Protein AF-A0A0C3BXM1-F1 (afdb_monomer_lite)

Organism: Hebeloma cylindrosporum (NCBI:txid76867)

Radius of gyration: 20.55 Å; chains: 1; bounding box: 48×48×60 Å

pLDDT: mean 82.65, std 14.37, range [42.0, 98.12]

Secondary structure (DSSP, 8-state):
-EEEEEESSSS---HHHHHHHHHHHHHH--S-S-EEEEEEE-PPTT-GGGTT-HHHHHHHHHHHHHHTSBS-TTSS--BGGGGEEEEEEEE-S-S-TTS----SSS--HHHHHHHHHTPEE-TT-TT--EEEEES-HHHHHHHEES--GGG-SEEEEE-SS-EEHHHHHHHHHH-TT--EEEEEEEE-GGGSTTS-SSPPPPTTPPP--EEEEEEEEESS--HHHHTTSEEEEEEEEEEEE--HHHHTS--HHHHTTS-TT-EEEEES---HHHHHHHHTTSTT-EE-

Structure (mmCIF, N/CA/C/O backbone):
data_AF-A0A0C3BXM1-F1
#
_entry.id   AF-A0A0C3BXM1-F1
#
loop_
_atom_site.group_PDB
_atom_site.id
_atom_site.type_symbol
_atom_site.label_atom_id
_atom_site.label_alt_id
_atom_site.label_comp_id
_atom_site.label_asym_id
_atom_site.label_entity_id
_atom_site.label_seq_id
_atom_site.pdbx_PDB_ins_code
_atom_site.Cartn_x
_atom_site.Cartn_y
_atom_site.Cartn_z
_atom_site.occupancy
_atom_site.B_iso_or_equiv
_atom_site.auth_seq_id
_atom_site.auth_comp_id
_atom_site.auth_asym_id
_atom_site.auth_atom_id
_atom_site.pdbx_PDB_model_num
ATOM 1 N N . MET A 1 1 ? -20.792 -5.607 7.295 1.00 77.19 1 MET A N 1
ATOM 2 C CA . MET A 1 1 ? -21.578 -4.372 7.047 1.00 77.19 1 MET A CA 1
ATOM 3 C C . MET A 1 1 ? -20.611 -3.210 6.856 1.00 77.19 1 MET A C 1
ATOM 5 O O . MET A 1 1 ? -19.429 -3.390 7.135 1.00 77.19 1 MET A O 1
ATOM 9 N N . GLU A 1 2 ? -21.061 -2.064 6.343 1.00 82.44 2 GLU A N 1
ATOM 10 C CA . GLU A 1 2 ? -20.191 -0.910 6.065 1.00 82.44 2 GLU A CA 1
ATOM 11 C C . GLU A 1 2 ? -20.550 0.282 6.962 1.00 82.44 2 GLU A C 1
ATOM 13 O O . GLU A 1 2 ? -21.720 0.640 7.089 1.00 82.44 2 GLU A O 1
ATOM 18 N N . LEU A 1 3 ? -19.533 0.890 7.575 1.00 78.31 3 LEU A N 1
ATOM 19 C CA . LEU A 1 3 ? -19.597 2.218 8.169 1.00 78.31 3 LEU A CA 1
ATOM 20 C C . LEU A 1 3 ? -18.876 3.181 7.223 1.00 78.31 3 LEU A C 1
ATOM 22 O O . LEU A 1 3 ? -17.650 3.153 7.133 1.00 78.31 3 LEU A O 1
ATOM 26 N N . SER A 1 4 ? -19.629 4.034 6.533 1.00 79.62 4 SER A N 1
ATOM 27 C CA . SER A 1 4 ? -19.062 5.060 5.655 1.00 79.62 4 SER A CA 1
ATOM 28 C C . SER A 1 4 ? -19.091 6.424 6.349 1.00 79.62 4 SER A C 1
ATOM 30 O O . SER A 1 4 ? -20.147 6.897 6.774 1.00 79.62 4 SER A O 1
ATOM 32 N N . ALA A 1 5 ? -17.932 7.066 6.455 1.00 73.06 5 ALA A N 1
ATOM 33 C CA . ALA A 1 5 ? -17.762 8.411 6.980 1.00 73.06 5 ALA A CA 1
ATOM 34 C C . ALA A 1 5 ? -17.230 9.314 5.860 1.00 73.06 5 ALA A C 1
ATOM 36 O O . ALA A 1 5 ? -16.049 9.284 5.520 1.00 73.06 5 ALA A O 1
ATOM 37 N N . ASN A 1 6 ? -18.133 10.082 5.254 1.00 67.94 6 ASN A N 1
ATOM 38 C CA . ASN A 1 6 ? -17.795 11.020 4.191 1.00 67.94 6 ASN A CA 1
ATOM 39 C C . ASN A 1 6 ? -17.659 12.420 4.780 1.00 67.94 6 ASN A C 1
ATOM 41 O O . ASN A 1 6 ? -18.540 12.897 5.501 1.00 67.94 6 ASN A O 1
ATOM 45 N N . PHE A 1 7 ? -16.550 13.068 4.470 1.00 64.31 7 PHE A N 1
ATOM 46 C CA . PHE A 1 7 ? -16.170 14.339 5.039 1.00 64.31 7 PHE A CA 1
ATOM 47 C C . PHE A 1 7 ? -15.741 15.317 3.932 1.00 64.31 7 PHE A C 1
ATOM 49 O O . PHE A 1 7 ? -15.118 14.924 2.945 1.00 64.31 7 PHE A O 1
ATOM 56 N N . GLY A 1 8 ? -16.103 16.593 4.094 1.00 52.34 8 GLY A N 1
ATOM 57 C CA . GLY A 1 8 ? -16.034 17.598 3.027 1.00 52.34 8 GLY A CA 1
ATOM 58 C C . GLY A 1 8 ? -17.234 17.548 2.059 1.00 52.34 8 GLY A C 1
ATOM 59 O O . GLY A 1 8 ? -18.119 16.701 2.189 1.00 52.34 8 GLY A O 1
ATOM 60 N N . GLY A 1 9 ? -17.329 18.519 1.143 1.00 47.59 9 GLY A N 1
ATOM 61 C CA . GLY A 1 9 ? -18.525 18.770 0.318 1.00 47.59 9 GLY A CA 1
ATOM 62 C C . GLY A 1 9 ? -19.632 19.575 1.028 1.00 47.59 9 GLY A C 1
ATOM 63 O O . GLY A 1 9 ? -19.440 20.072 2.133 1.00 47.59 9 GLY A O 1
ATOM 64 N N . SER A 1 10 ? -20.810 19.707 0.403 1.00 42.00 10 SER A N 1
ATOM 65 C CA . SER A 1 10 ? -21.930 20.564 0.860 1.00 42.00 10 SER A CA 1
ATOM 66 C C . SER A 1 10 ? -22.590 20.142 2.186 1.00 42.00 10 SER A C 1
ATOM 68 O O . SER A 1 10 ? -23.428 20.876 2.707 1.00 42.00 10 SER A O 1
ATOM 70 N N . TYR A 1 11 ? -22.232 18.974 2.735 1.00 46.56 11 TYR A N 1
ATOM 71 C CA . TYR A 1 11 ? -22.774 18.427 3.985 1.00 46.56 11 TYR A CA 1
ATOM 72 C C . TYR A 1 11 ? -21.691 17.696 4.803 1.00 46.56 11 TYR A C 1
ATOM 74 O O . TYR A 1 11 ? -21.685 16.464 4.853 1.00 46.56 11 TYR A O 1
ATOM 82 N N . PRO A 1 12 ? -20.762 18.410 5.462 1.00 52.56 12 PRO A N 1
ATOM 83 C CA . PRO A 1 12 ? -19.773 17.770 6.322 1.00 52.56 12 PRO A CA 1
ATOM 84 C C . PRO A 1 12 ? -20.450 17.105 7.533 1.00 52.56 12 PRO A C 1
ATOM 86 O O . PRO A 1 12 ? -21.307 17.698 8.195 1.00 52.56 12 PRO A O 1
ATOM 89 N N . LEU A 1 13 ? -20.044 15.875 7.866 1.00 55.41 13 LEU A N 1
ATOM 90 C CA . LEU A 1 13 ? -20.426 15.233 9.127 1.00 55.41 13 LEU A CA 1
ATOM 91 C C . LEU A 1 13 ? -19.793 16.000 10.302 1.00 55.41 13 LEU A C 1
ATOM 93 O O . LEU A 1 13 ? -18.605 15.862 10.580 1.00 55.41 13 LEU A O 1
ATOM 97 N N . GLY A 1 14 ? -20.587 16.798 11.019 1.00 61.66 14 GLY A N 1
ATOM 98 C CA . GLY A 1 14 ? -20.155 17.427 12.270 1.00 61.66 14 GLY A CA 1
ATOM 99 C C . GLY A 1 14 ? -19.902 16.400 13.386 1.00 61.66 14 GLY A C 1
ATOM 100 O O . GLY A 1 14 ? -20.414 15.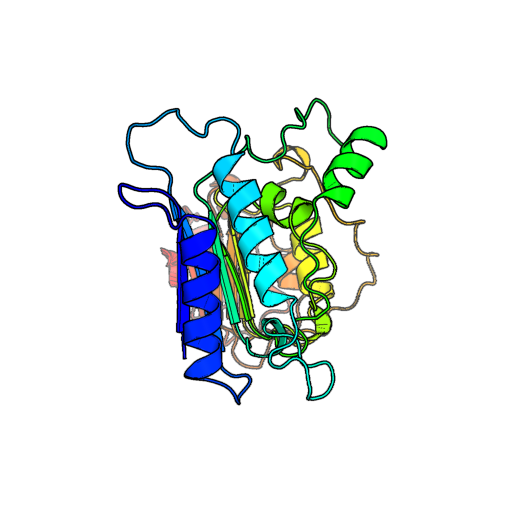281 13.347 1.00 61.66 14 GLY A O 1
ATOM 101 N N . GLY A 1 15 ? -19.160 16.780 14.433 1.00 62.59 15 GLY A N 1
ATOM 102 C CA . GLY A 1 15 ? -18.772 15.860 15.520 1.00 62.59 15 GLY A CA 1
ATOM 103 C C . GLY A 1 15 ? -19.943 15.168 16.243 1.00 62.59 15 GLY A C 1
ATOM 104 O O . GLY A 1 15 ? -19.835 14.004 16.634 1.00 62.59 15 GLY A O 1
ATOM 105 N N . ASN A 1 16 ? -21.098 15.836 16.365 1.00 68.69 16 ASN A N 1
ATOM 106 C CA . ASN A 1 16 ? -22.322 15.222 16.903 1.00 68.69 16 ASN A CA 1
ATOM 107 C C . ASN A 1 16 ? -22.905 14.163 15.959 1.00 68.69 16 ASN A C 1
ATOM 109 O O . ASN A 1 16 ? -23.368 13.119 16.421 1.00 68.69 16 ASN A O 1
ATOM 113 N N . THR A 1 17 ? -22.838 14.405 14.651 1.00 72.88 17 THR A N 1
ATOM 114 C CA . THR A 1 17 ? -23.274 13.456 13.627 1.00 72.88 17 THR A CA 1
ATOM 115 C C . THR A 1 17 ? -22.370 12.230 13.622 1.00 72.88 17 THR A C 1
ATOM 117 O O . THR A 1 17 ? -22.880 11.119 13.659 1.00 72.88 17 THR A O 1
ATOM 120 N N . VAL A 1 18 ? -21.043 12.404 13.715 1.00 73.25 18 VAL A N 1
ATOM 121 C CA . VAL A 1 18 ? -20.084 11.286 13.851 1.00 73.25 18 VAL A CA 1
ATOM 122 C C . VAL A 1 18 ? -20.438 10.396 15.044 1.00 73.25 18 VAL A C 1
ATOM 124 O O . VAL A 1 18 ? -20.506 9.175 14.910 1.00 73.25 18 VAL A O 1
ATOM 127 N N . LYS A 1 19 ? -20.731 11.000 16.204 1.00 73.69 19 LYS A N 1
ATOM 128 C CA . LYS A 1 19 ? -21.143 10.257 17.403 1.00 73.69 19 LYS A CA 1
ATOM 129 C C . LYS A 1 19 ? -22.415 9.437 17.160 1.00 73.69 19 LYS A C 1
ATOM 131 O O . LYS A 1 19 ? -22.450 8.263 17.517 1.00 73.69 19 LYS A O 1
ATOM 136 N N . GLN A 1 20 ? -23.449 10.046 16.582 1.00 78.19 20 GLN A N 1
ATOM 137 C CA . GLN A 1 20 ? -24.713 9.357 16.306 1.00 78.19 20 GLN A CA 1
ATOM 138 C C . GLN A 1 20 ? -24.541 8.240 15.273 1.00 78.19 20 GLN A C 1
ATOM 140 O O . GLN A 1 20 ? -25.071 7.152 15.477 1.00 78.19 20 GLN A O 1
ATOM 145 N N . THR A 1 21 ? -23.763 8.466 14.212 1.00 82.19 21 THR A N 1
ATOM 146 C CA . THR A 1 21 ? -23.497 7.462 13.175 1.00 82.19 21 THR A CA 1
ATOM 147 C C . THR A 1 21 ? -22.795 6.236 13.752 1.00 82.19 21 THR A C 1
ATOM 149 O O . THR A 1 21 ? -23.252 5.117 13.528 1.00 82.19 21 THR A O 1
ATOM 152 N N . VAL A 1 22 ? -21.735 6.431 14.546 1.00 82.31 22 VAL A N 1
ATOM 153 C CA . VAL A 1 22 ? -21.020 5.321 15.196 1.00 82.31 22 VAL A CA 1
ATOM 154 C C . VAL A 1 22 ? -21.939 4.580 16.172 1.00 82.31 22 VAL A C 1
ATOM 156 O O . VAL A 1 22 ? -22.001 3.355 16.128 1.00 82.31 22 VAL A O 1
ATOM 159 N N . GLN A 1 23 ? -22.718 5.292 16.996 1.00 81.62 23 GLN A N 1
ATOM 160 C CA . GLN A 1 23 ? -23.644 4.648 17.935 1.00 81.62 23 GLN A CA 1
ATOM 161 C C . GLN A 1 23 ? -24.736 3.842 17.221 1.00 81.62 23 GLN A C 1
ATOM 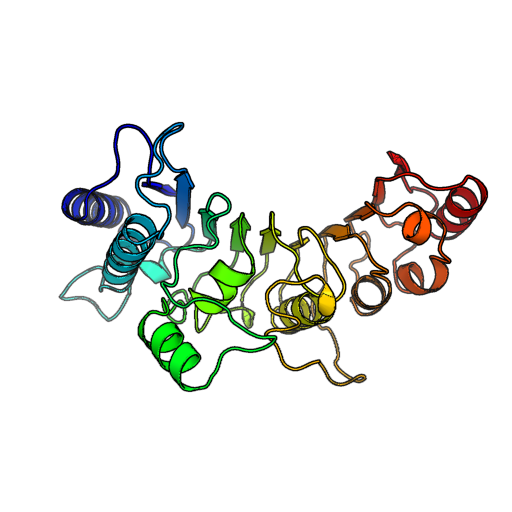163 O O . GLN A 1 23 ? -25.040 2.722 17.623 1.00 81.62 23 GLN A O 1
ATOM 168 N N . ASN A 1 24 ? -25.318 4.387 16.151 1.00 83.88 24 ASN A N 1
ATOM 169 C CA . ASN A 1 24 ? -26.324 3.686 15.357 1.00 83.88 24 ASN A CA 1
ATOM 170 C C . ASN A 1 24 ? -25.736 2.429 14.710 1.00 83.88 24 ASN A C 1
ATOM 172 O O . ASN A 1 24 ? -26.384 1.384 14.727 1.00 83.88 24 ASN A O 1
ATOM 176 N N . PHE A 1 25 ? -24.506 2.515 14.193 1.00 84.88 25 PHE A N 1
ATOM 177 C CA . PHE A 1 25 ? -23.798 1.363 13.643 1.00 84.88 25 PHE A CA 1
ATOM 178 C C . PHE A 1 25 ? -23.607 0.267 14.695 1.00 84.88 25 PHE A C 1
ATOM 180 O O . PHE A 1 25 ? -23.952 -0.881 14.422 1.00 84.88 25 PHE A O 1
ATOM 187 N N . ILE A 1 26 ? -23.133 0.623 15.894 1.00 82.38 26 ILE A N 1
ATOM 188 C CA . ILE A 1 26 ? -22.945 -0.317 17.010 1.00 82.38 26 ILE A CA 1
ATOM 189 C C . ILE A 1 26 ? -24.272 -0.979 17.392 1.00 82.38 26 ILE A C 1
ATOM 191 O O . ILE A 1 26 ? -24.356 -2.201 17.441 1.00 82.38 26 ILE A O 1
ATOM 195 N N . ASN A 1 27 ? -25.330 -0.186 17.588 1.00 81.94 27 ASN A N 1
ATOM 196 C CA . ASN A 1 27 ? -26.646 -0.693 17.992 1.00 81.94 27 ASN A CA 1
ATOM 197 C C . ASN A 1 27 ? -27.239 -1.673 16.965 1.00 81.94 27 ASN A C 1
ATOM 199 O O . ASN A 1 27 ? -27.964 -2.594 17.331 1.00 81.94 27 ASN A O 1
ATOM 203 N N . GLN A 1 28 ? -26.956 -1.462 15.678 1.00 81.69 28 GLN A N 1
ATOM 204 C CA . GLN A 1 28 ? -27.421 -2.328 14.592 1.00 81.69 28 GLN A CA 1
ATOM 205 C C . GLN A 1 28 ? -26.512 -3.541 14.366 1.00 81.69 28 GLN A C 1
ATOM 207 O O . GLN A 1 28 ? -26.961 -4.540 13.808 1.00 81.69 28 GLN A O 1
ATOM 212 N N . ASN A 1 29 ? -25.244 -3.460 14.776 1.00 78.31 29 ASN A N 1
ATOM 213 C CA . ASN A 1 29 ? -24.215 -4.459 14.490 1.00 78.31 29 ASN A CA 1
ATOM 214 C C . ASN A 1 29 ? -23.368 -4.768 15.738 1.00 78.31 29 ASN A C 1
ATOM 216 O O . ASN A 1 29 ? -22.152 -4.576 15.710 1.00 78.31 29 ASN A O 1
ATOM 220 N N . PRO A 1 30 ? -23.975 -5.266 16.831 1.00 68.31 30 PRO A N 1
ATOM 221 C CA . PRO A 1 30 ? -23.264 -5.464 18.094 1.00 68.31 30 PRO A CA 1
ATOM 222 C C . PRO A 1 30 ? -22.247 -6.615 18.055 1.00 68.31 30 PRO A C 1
ATOM 224 O O . PRO A 1 30 ? -21.444 -6.749 18.970 1.00 68.31 30 PRO A O 1
ATOM 227 N N . VAL A 1 31 ? -22.290 -7.474 17.028 1.00 70.56 31 VAL A N 1
ATOM 228 C CA . VAL A 1 31 ? -21.454 -8.678 16.921 1.00 70.56 31 VAL A CA 1
ATOM 229 C C . VAL A 1 31 ? -20.862 -8.792 15.516 1.00 70.56 31 VAL A C 1
ATOM 231 O O . VAL A 1 31 ? -21.492 -8.433 14.518 1.00 70.56 31 VAL A O 1
ATOM 234 N N . GLY A 1 32 ? -19.655 -9.350 15.438 1.00 70.31 32 GLY A N 1
ATOM 235 C CA . GLY A 1 32 ? -18.971 -9.685 14.192 1.00 70.31 32 GLY A CA 1
ATOM 236 C C . GLY A 1 32 ? -17.741 -8.820 13.947 1.00 70.31 32 GLY A C 1
ATOM 237 O O . GLY A 1 32 ? -17.632 -7.707 14.443 1.00 70.31 32 GLY A O 1
ATOM 238 N N . ASN A 1 33 ? -16.806 -9.349 13.166 1.00 73.06 33 ASN A N 1
ATOM 239 C CA . ASN A 1 33 ? -15.526 -8.706 12.875 1.00 73.06 33 ASN A CA 1
ATOM 240 C C . ASN A 1 33 ? -15.263 -8.554 11.371 1.00 73.06 33 ASN A C 1
ATOM 242 O O . ASN A 1 33 ? -14.130 -8.351 10.959 1.00 73.06 33 ASN A O 1
ATOM 246 N N . ASN A 1 34 ? -16.295 -8.698 10.540 1.00 81.25 34 ASN A N 1
ATOM 247 C CA . ASN A 1 34 ? -16.214 -8.639 9.080 1.00 81.25 34 ASN A CA 1
ATOM 248 C C . ASN A 1 34 ? -16.719 -7.298 8.524 1.00 81.25 34 ASN A C 1
ATOM 250 O O . ASN A 1 34 ? -17.231 -7.229 7.401 1.00 81.25 34 ASN A O 1
ATOM 254 N N . HIS A 1 35 ? -16.648 -6.247 9.340 1.00 88.75 35 HIS A N 1
ATOM 255 C CA . HIS A 1 35 ? -17.151 -4.935 8.969 1.00 88.75 35 HIS A CA 1
ATOM 256 C C . HIS A 1 35 ? -16.084 -4.103 8.271 1.00 88.75 35 HIS A C 1
ATOM 258 O O . HIS A 1 35 ? -14.887 -4.245 8.511 1.00 88.75 35 HIS A O 1
ATOM 264 N N . THR A 1 36 ? -16.534 -3.209 7.400 1.00 90.38 36 THR A N 1
ATOM 265 C CA . THR A 1 36 ? -15.671 -2.285 6.665 1.00 90.38 36 THR A CA 1
ATOM 266 C C . THR A 1 36 ? -15.901 -0.866 7.160 1.00 90.38 36 THR A C 1
ATOM 268 O O . THR A 1 36 ? -17.043 -0.425 7.256 1.00 90.38 36 THR A O 1
ATOM 271 N N . LEU A 1 37 ? -14.815 -0.166 7.472 1.00 90.50 37 LEU A N 1
ATOM 272 C CA . LEU A 1 37 ? -14.804 1.274 7.685 1.00 90.50 37 LEU A CA 1
ATOM 273 C C . LEU A 1 37 ? -14.302 1.931 6.401 1.00 90.50 37 LEU A C 1
ATOM 275 O O . LEU A 1 37 ? -13.170 1.681 5.989 1.00 90.50 37 LEU A O 1
ATOM 279 N N . THR A 1 38 ? -15.121 2.786 5.804 1.00 88.88 38 THR A N 1
ATOM 280 C CA . THR A 1 38 ? -14.740 3.607 4.653 1.00 88.88 38 THR A CA 1
ATOM 281 C C . THR A 1 38 ? -14.748 5.065 5.081 1.00 88.88 38 THR A C 1
ATOM 283 O O . THR A 1 38 ? -15.779 5.584 5.499 1.00 88.88 38 THR A O 1
ATOM 286 N N . VAL A 1 39 ? -13.611 5.739 4.975 1.00 85.56 39 VAL A N 1
ATOM 287 C CA . VAL A 1 39 ? -13.470 7.168 5.241 1.00 85.56 39 VAL A CA 1
ATOM 288 C C . VAL A 1 39 ? -13.093 7.858 3.943 1.00 85.56 39 VAL A C 1
ATOM 290 O O . VAL A 1 39 ? -12.013 7.614 3.416 1.00 85.56 39 VAL A O 1
ATOM 293 N N . ASN A 1 40 ? -13.960 8.731 3.441 1.00 79.06 40 ASN A N 1
ATOM 294 C CA . ASN A 1 40 ? -13.659 9.536 2.262 1.00 79.06 40 ASN A CA 1
ATOM 295 C C . ASN A 1 40 ? -13.609 11.001 2.666 1.00 79.06 40 ASN A C 1
ATOM 297 O O . ASN A 1 40 ? -14.595 11.538 3.168 1.00 79.06 40 ASN A O 1
ATOM 301 N N . TRP A 1 41 ? -12.480 11.649 2.417 1.00 72.62 41 TRP A N 1
ATOM 302 C CA . TRP A 1 41 ? -12.331 13.087 2.540 1.00 72.62 41 TRP A CA 1
ATOM 303 C C . TRP A 1 41 ? -12.140 13.709 1.159 1.00 72.62 41 TRP A C 1
ATOM 305 O O . TRP A 1 41 ? -11.191 13.395 0.434 1.00 72.62 41 TRP A O 1
ATOM 315 N N . SER A 1 42 ? -13.053 14.600 0.787 1.00 63.47 42 SER A N 1
ATOM 316 C CA . SER A 1 42 ? -12.957 15.415 -0.423 1.00 63.47 42 SER A CA 1
ATOM 317 C C . SER A 1 42 ? -13.404 16.836 -0.088 1.00 63.47 42 SER A C 1
ATOM 319 O O . SER A 1 42 ? -14.580 17.028 0.229 1.00 63.47 42 SER A O 1
ATOM 321 N N . PRO A 1 43 ? -12.512 17.842 -0.121 1.00 57.41 43 PRO A N 1
ATOM 322 C CA . PRO A 1 43 ? -12.885 19.215 0.158 1.00 57.41 43 PRO A CA 1
ATOM 323 C C . PRO A 1 43 ? -13.957 19.662 -0.846 1.00 57.41 43 PRO A C 1
ATOM 325 O O . PRO A 1 43 ? -13.957 19.196 -1.992 1.00 57.41 43 PRO A O 1
ATOM 328 N N . PRO A 1 44 ? -14.889 20.543 -0.440 1.00 53.34 44 PRO A N 1
ATOM 329 C CA . PRO A 1 44 ? -15.845 21.130 -1.368 1.00 53.34 44 PRO A CA 1
ATOM 330 C C . PRO A 1 44 ? -15.103 21.755 -2.555 1.00 53.34 44 PRO A C 1
ATOM 332 O O . PRO A 1 44 ? -14.138 22.500 -2.385 1.00 53.34 44 PRO A O 1
ATOM 335 N N . SER A 1 45 ? -15.544 21.447 -3.773 1.00 43.00 45 SER A N 1
ATOM 336 C CA . SER A 1 45 ? -14.992 22.055 -4.981 1.00 43.00 45 SER A CA 1
ATOM 337 C C . SER A 1 45 ? -15.164 23.575 -4.922 1.00 43.00 45 SER A C 1
ATOM 339 O O . SER A 1 45 ? -16.297 24.055 -4.934 1.00 43.00 45 SER A O 1
ATOM 341 N N . GLY A 1 46 ? -14.056 24.317 -4.893 1.00 45.28 46 GLY A N 1
ATOM 342 C CA . GLY A 1 46 ? -14.056 25.782 -4.946 1.00 45.28 46 GLY A CA 1
ATOM 343 C C . GLY A 1 46 ? -13.863 26.504 -3.611 1.00 45.28 46 GLY A C 1
ATOM 344 O O . GLY A 1 46 ? -13.805 27.729 -3.622 1.00 45.28 46 GLY A O 1
ATOM 345 N N . GLU A 1 47 ? -13.707 25.793 -2.491 1.00 46.72 47 GLU A N 1
ATOM 346 C CA . GLU A 1 47 ? -13.393 26.419 -1.203 1.00 46.72 47 GLU A CA 1
ATOM 347 C C . GLU A 1 47 ? -11.933 26.167 -0.801 1.00 46.72 47 GLU A C 1
ATOM 349 O O . GLU A 1 47 ? -11.536 25.058 -0.450 1.00 46.72 47 GLU A O 1
ATOM 354 N N . GLU A 1 48 ? -11.147 27.246 -0.782 1.00 49.41 48 GLU A N 1
ATOM 355 C CA . GLU A 1 48 ? -9.836 27.373 -0.122 1.00 49.41 48 GLU A CA 1
ATOM 356 C C . GLU A 1 48 ? -9.919 27.216 1.422 1.00 49.41 48 GLU A C 1
ATOM 358 O O . GLU A 1 48 ? -8.962 27.492 2.143 1.00 49.41 48 GLU A O 1
ATOM 363 N N . GLU A 1 49 ? -11.061 26.795 1.975 1.00 46.47 49 GLU A N 1
ATOM 364 C CA . GLU A 1 49 ? -11.361 26.928 3.406 1.00 46.47 49 GLU A CA 1
ATOM 365 C C . GLU A 1 49 ? -10.639 25.936 4.331 1.00 46.47 49 GLU A C 1
ATOM 367 O O . GLU A 1 49 ? -10.616 26.158 5.541 1.00 46.47 49 GLU A O 1
ATOM 372 N N . ASP A 1 50 ? -10.026 24.870 3.807 1.00 52.03 50 ASP A N 1
ATOM 373 C CA . ASP A 1 50 ? -9.222 23.936 4.612 1.00 52.03 50 ASP A CA 1
ATOM 374 C C . ASP A 1 50 ? -7.801 23.765 4.059 1.00 52.03 50 ASP A C 1
ATOM 376 O O . ASP A 1 50 ? -7.223 22.682 4.100 1.00 52.03 50 ASP A O 1
ATOM 380 N N . LEU A 1 51 ? -7.201 24.853 3.555 1.00 51.12 51 LEU A N 1
ATOM 381 C CA . LEU A 1 51 ? -5.796 24.880 3.112 1.00 51.12 51 LEU A CA 1
ATOM 382 C C . LEU A 1 51 ? -4.804 24.423 4.202 1.00 51.12 51 LEU A C 1
ATOM 384 O O . LEU A 1 51 ? -3.709 23.967 3.881 1.00 51.12 51 LEU A O 1
ATOM 388 N N . GLN A 1 52 ? -5.189 24.532 5.478 1.00 53.53 52 GLN A N 1
ATOM 389 C CA . GLN A 1 52 ? -4.416 24.039 6.626 1.00 53.53 52 GLN A CA 1
ATOM 390 C C . GLN A 1 52 ? -4.904 22.686 7.166 1.00 53.53 52 GLN A C 1
ATOM 392 O O . GLN A 1 52 ? -4.310 22.152 8.098 1.00 53.53 52 GLN A O 1
ATOM 397 N N . GLY A 1 53 ? -5.974 22.115 6.607 1.00 59.16 53 GLY A N 1
ATOM 398 C CA . GLY A 1 53 ? -6.407 20.753 6.912 1.00 59.16 53 GLY A CA 1
ATOM 399 C C . GLY A 1 53 ? -6.894 20.504 8.351 1.00 59.16 53 GLY A C 1
ATOM 400 O O . GLY A 1 53 ? -6.987 19.368 8.831 1.00 59.16 53 GLY A O 1
ATOM 401 N N . TRP A 1 54 ? -7.202 21.572 9.084 1.00 64.31 54 TRP A N 1
ATOM 402 C CA . TRP A 1 54 ? -7.611 21.501 10.483 1.00 64.31 54 TRP A CA 1
ATOM 403 C C . TRP A 1 54 ? -8.973 20.814 10.648 1.00 64.31 54 TRP A C 1
ATOM 405 O O . TRP A 1 54 ? -9.188 20.090 11.634 1.00 64.31 54 TRP A O 1
ATOM 415 N N . ARG A 1 55 ? -9.885 20.995 9.678 1.00 64.69 55 ARG A N 1
ATOM 416 C CA . ARG A 1 55 ? -11.200 20.336 9.699 1.00 64.69 55 ARG A CA 1
ATOM 417 C C . ARG A 1 55 ? -11.049 18.833 9.456 1.00 64.69 55 ARG A C 1
ATOM 419 O O . ARG A 1 55 ? -11.667 18.065 10.204 1.00 64.69 55 ARG A O 1
ATOM 426 N N . THR A 1 56 ? -10.199 18.402 8.515 1.00 66.81 56 THR A N 1
ATOM 427 C CA . THR A 1 56 ? -9.893 16.969 8.333 1.00 66.81 56 THR A CA 1
ATOM 428 C C . THR A 1 56 ? -9.332 16.358 9.610 1.00 66.81 56 THR A C 1
ATOM 430 O O . THR A 1 56 ? -9.854 15.345 10.088 1.00 66.81 56 THR A O 1
ATOM 433 N N . SER A 1 57 ? -8.312 16.991 10.208 1.00 70.88 57 SER A N 1
ATOM 434 C CA . SER A 1 57 ? -7.654 16.460 11.405 1.00 70.88 57 SER A CA 1
ATOM 435 C C . SER A 1 57 ? -8.651 16.283 12.546 1.00 70.88 57 SER A C 1
ATOM 437 O O . SER A 1 57 ? -8.854 15.165 13.014 1.00 70.88 57 SER A O 1
ATOM 439 N N . THR A 1 58 ? -9.358 17.347 12.929 1.00 74.12 58 THR A N 1
ATOM 440 C CA . THR A 1 58 ? -10.305 17.318 14.059 1.00 74.12 58 THR A CA 1
ATOM 441 C C . THR A 1 58 ? -11.383 16.246 13.883 1.00 74.12 58 THR A C 1
ATOM 443 O O . THR A 1 58 ? -11.803 15.585 14.839 1.00 74.12 58 THR A O 1
ATOM 446 N N . THR A 1 59 ? -11.834 16.051 12.647 1.00 73.69 59 THR A N 1
ATOM 447 C CA . THR A 1 59 ? -12.895 15.095 12.340 1.00 73.69 59 THR A CA 1
ATOM 448 C C . THR A 1 59 ? -12.391 13.655 12.385 1.00 73.69 59 THR A C 1
ATOM 450 O O . THR A 1 59 ? -13.042 12.797 12.986 1.00 73.69 59 THR A O 1
ATOM 453 N N . MET A 1 60 ? -11.201 13.401 11.835 1.00 79.88 60 MET A N 1
ATOM 454 C CA . MET A 1 60 ? -10.508 12.117 11.960 1.00 79.88 60 MET A CA 1
ATOM 455 C C . MET A 1 60 ? -10.229 11.769 13.427 1.00 79.88 60 MET A C 1
ATOM 457 O O . MET A 1 60 ? -10.537 10.657 13.855 1.00 79.88 60 MET A O 1
ATOM 461 N N . ASP A 1 61 ? -9.744 12.728 14.222 1.00 81.75 61 ASP A N 1
ATOM 462 C CA . ASP A 1 61 ? -9.520 12.540 15.662 1.00 81.75 61 ASP A CA 1
ATOM 463 C C . ASP A 1 61 ? -10.821 12.168 16.371 1.00 81.75 61 ASP A C 1
ATOM 465 O O . ASP A 1 61 ? -10.871 11.209 17.138 1.00 81.75 61 ASP A O 1
ATOM 469 N N . THR A 1 62 ? -11.906 12.883 16.067 1.00 82.19 62 THR A N 1
ATOM 470 C CA . THR A 1 62 ? -13.220 12.620 16.665 1.00 82.19 62 THR A CA 1
ATOM 471 C C . THR A 1 62 ? -13.743 11.233 16.296 1.00 82.19 62 THR A C 1
ATOM 473 O O . THR A 1 62 ? -14.241 10.520 17.169 1.00 82.19 62 THR A O 1
ATOM 476 N N . LEU A 1 63 ? -13.630 10.8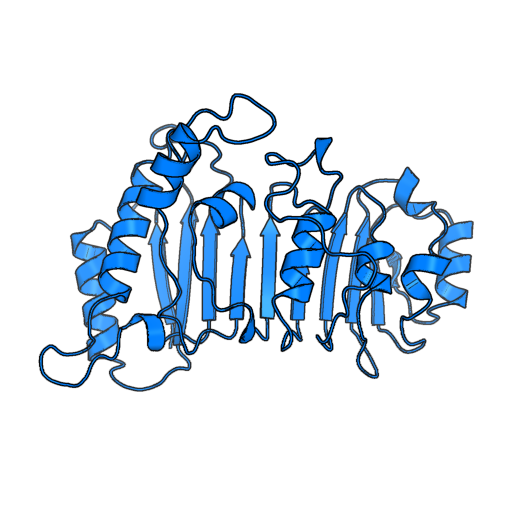29 15.026 1.00 86.75 63 LEU A N 1
ATOM 477 C CA . LEU A 1 63 ? -14.053 9.507 14.564 1.00 86.75 63 LEU A CA 1
ATOM 478 C C . LEU A 1 63 ? -13.278 8.406 15.288 1.00 86.75 63 LEU A C 1
ATOM 480 O O . LEU A 1 63 ? -13.883 7.540 15.917 1.00 86.75 63 LEU A O 1
ATOM 484 N N . PHE A 1 64 ? -11.948 8.448 15.253 1.00 88.12 64 PHE A N 1
ATOM 485 C CA . PHE A 1 64 ? -11.134 7.386 15.838 1.00 88.12 64 PHE A CA 1
ATOM 486 C C . PHE A 1 64 ? -11.150 7.388 17.369 1.00 88.12 64 PHE A C 1
ATOM 488 O O . PHE A 1 64 ? -11.103 6.313 17.968 1.00 88.12 64 PHE A O 1
ATOM 495 N N . ALA A 1 65 ? -11.331 8.542 18.019 1.00 86.06 65 ALA A N 1
ATOM 496 C CA . ALA A 1 65 ? -11.590 8.599 19.456 1.00 86.06 65 ALA A CA 1
ATOM 497 C C . ALA A 1 65 ? -12.891 7.874 19.829 1.00 86.06 65 ALA A C 1
ATOM 499 O O . ALA A 1 65 ? -12.958 7.243 20.881 1.00 86.06 65 ALA A O 1
ATOM 500 N N . ARG A 1 66 ? -13.920 7.926 18.970 1.00 84.19 66 ARG A N 1
ATOM 501 C CA . ARG A 1 66 ? -15.173 7.175 19.164 1.00 84.19 66 ARG A CA 1
ATOM 502 C C . ARG A 1 66 ? -15.011 5.695 18.860 1.00 84.19 66 ARG A C 1
ATOM 504 O O . ARG A 1 66 ? -15.487 4.876 19.634 1.00 84.19 66 ARG A O 1
ATOM 511 N N . LEU A 1 67 ? -14.311 5.347 17.784 1.00 87.12 67 LEU A N 1
ATOM 512 C CA . LEU A 1 67 ? -14.041 3.946 17.448 1.00 87.12 67 LEU A CA 1
ATOM 513 C C . LEU A 1 67 ? -13.144 3.256 18.491 1.00 87.12 67 LEU A C 1
ATOM 515 O O . LEU A 1 67 ? -13.173 2.039 18.637 1.00 87.12 67 LEU A O 1
ATOM 519 N N . SER A 1 68 ? -12.376 4.031 19.253 1.00 86.00 68 SER A N 1
ATOM 520 C CA . SER A 1 68 ? -11.553 3.531 20.358 1.00 86.00 68 SER A CA 1
ATOM 521 C C . SER A 1 68 ? -12.305 3.440 21.692 1.00 86.00 68 SER A C 1
ATOM 523 O O . SER A 1 68 ? -11.675 3.185 22.714 1.00 86.00 68 SER A O 1
ATOM 525 N N . GLN A 1 69 ? -13.624 3.668 21.721 1.00 82.25 69 GLN A N 1
ATOM 526 C CA . GLN A 1 69 ? -14.460 3.457 22.912 1.00 82.25 69 GLN A CA 1
ATOM 527 C C . GLN A 1 69 ? -14.961 2.010 22.969 1.00 82.25 69 GLN A C 1
ATOM 529 O O . GLN A 1 69 ? -15.043 1.333 21.943 1.00 82.25 69 GLN A O 1
ATOM 534 N N . ALA A 1 70 ? -15.279 1.537 24.176 1.00 75.50 70 ALA A N 1
ATOM 535 C CA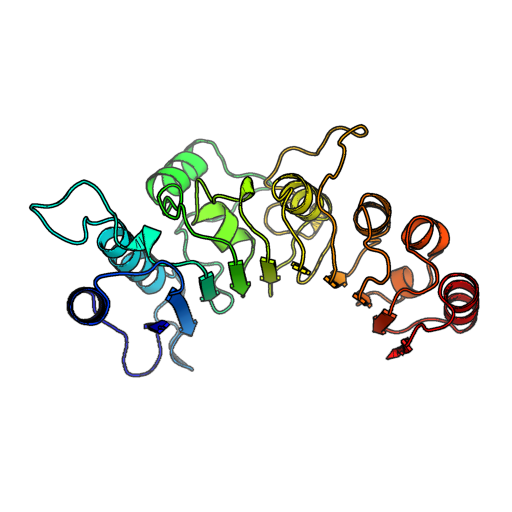 . ALA A 1 70 ? -15.904 0.234 24.376 1.00 75.50 70 ALA A CA 1
ATOM 536 C C . ALA A 1 70 ? -17.323 0.218 23.786 1.00 75.50 70 ALA A C 1
ATOM 538 O O . ALA A 1 70 ? -18.037 1.220 23.863 1.00 75.50 70 ALA A O 1
ATOM 539 N N . ILE A 1 71 ? -17.717 -0.923 23.217 1.00 69.06 71 ILE A N 1
ATOM 540 C CA . ILE A 1 71 ? -19.042 -1.145 22.614 1.00 69.06 71 ILE A CA 1
ATOM 541 C C . ILE A 1 71 ? -20.164 -0.996 23.652 1.00 69.06 71 ILE A C 1
ATOM 543 O O . ILE A 1 71 ? -21.174 -0.361 23.364 1.00 69.06 71 ILE A O 1
ATOM 547 N N . ASP A 1 72 ? -19.946 -1.505 24.867 1.00 67.06 72 ASP A N 1
ATOM 548 C CA . ASP A 1 72 ? -20.873 -1.411 25.993 1.00 67.06 72 ASP A CA 1
ATOM 549 C C . ASP A 1 72 ? -20.111 -1.135 27.294 1.00 67.06 72 ASP A C 1
ATOM 551 O O . ASP A 1 72 ? -19.074 -1.734 27.571 1.00 67.06 72 ASP A O 1
ATOM 555 N N . ALA A 1 73 ? -20.653 -0.262 28.148 1.00 56.34 73 ALA A N 1
ATOM 556 C CA . ALA A 1 73 ? -20.017 0.140 29.409 1.00 56.34 73 ALA A CA 1
ATOM 557 C C . ALA A 1 73 ? -19.948 -0.980 30.478 1.00 56.34 73 ALA A C 1
ATOM 559 O O . ALA A 1 73 ? -19.392 -0.759 31.552 1.00 56.34 73 ALA A O 1
ATOM 560 N N . GLY A 1 74 ? -20.532 -2.158 30.212 1.00 50.53 74 GLY A N 1
ATOM 561 C CA . GLY A 1 74 ? -20.683 -3.260 31.174 1.00 50.53 74 GLY A CA 1
ATOM 562 C C . GLY A 1 74 ? -20.140 -4.623 30.728 1.00 50.53 74 GLY A C 1
ATOM 563 O O . GLY A 1 74 ? -20.113 -5.549 31.538 1.00 50.53 74 GLY A O 1
ATOM 564 N N . THR A 1 75 ? -19.687 -4.770 29.483 1.00 47.88 75 THR A N 1
ATOM 565 C CA . THR A 1 75 ? -19.095 -6.012 28.961 1.00 47.88 75 THR A CA 1
ATOM 566 C C . THR A 1 75 ? -17.667 -5.749 28.507 1.00 47.88 75 THR A C 1
ATOM 568 O O . THR A 1 75 ? -17.400 -4.764 27.830 1.00 47.88 75 THR A O 1
ATOM 571 N N . ARG A 1 76 ? -16.755 -6.626 28.945 1.00 45.81 76 ARG A N 1
ATOM 572 C CA . ARG A 1 76 ? -15.294 -6.572 28.759 1.00 45.81 76 ARG A CA 1
ATOM 573 C C . ARG A 1 76 ? -14.853 -5.898 27.455 1.00 45.81 76 ARG A C 1
ATOM 575 O O . ARG A 1 76 ? -15.088 -6.459 26.395 1.00 45.81 76 ARG A O 1
ATOM 582 N N . ASP A 1 77 ? -14.150 -4.774 27.593 1.00 58.56 77 ASP A N 1
ATOM 583 C CA . ASP A 1 77 ? -12.976 -4.311 26.828 1.00 58.56 77 ASP A CA 1
ATOM 584 C C . ASP A 1 77 ? -12.986 -4.343 25.285 1.00 58.56 77 ASP A C 1
ATOM 586 O O . ASP A 1 77 ? -11.962 -4.050 24.664 1.00 58.56 77 ASP A O 1
ATOM 590 N N . GLU A 1 78 ? -14.101 -4.665 24.632 1.00 66.75 78 GLU A N 1
ATOM 591 C CA . GLU A 1 78 ? -14.149 -4.772 23.178 1.00 66.75 78 GLU A CA 1
ATOM 592 C C . GLU A 1 78 ? -14.379 -3.384 22.569 1.00 66.75 78 GLU A C 1
ATOM 594 O O . GLU A 1 78 ? -15.452 -2.780 22.676 1.00 66.75 78 GLU A O 1
ATOM 599 N N . LEU A 1 79 ? -13.309 -2.836 21.989 1.00 83.69 79 LEU A N 1
ATOM 600 C CA . LEU A 1 79 ? -13.324 -1.530 21.340 1.00 83.69 79 LEU A CA 1
ATOM 601 C C . LEU A 1 79 ? -14.000 -1.636 19.975 1.00 83.69 79 LEU A C 1
ATOM 603 O O . LEU A 1 79 ? -13.786 -2.606 19.250 1.00 83.69 79 LEU A O 1
ATOM 607 N N . VAL A 1 80 ? -14.754 -0.615 19.574 1.00 85.81 80 VAL A N 1
ATOM 608 C CA . VAL A 1 80 ? -15.491 -0.607 18.294 1.00 85.81 80 VAL A CA 1
ATOM 609 C C . VAL A 1 80 ? -14.553 -0.833 17.098 1.00 85.81 80 VAL A C 1
ATOM 611 O O . VAL A 1 80 ? -14.930 -1.480 16.126 1.00 85.81 80 VAL A O 1
ATOM 614 N N . LEU A 1 81 ? -13.301 -0.373 17.176 1.00 88.69 81 LEU A N 1
ATOM 615 C CA . LEU A 1 81 ? -12.290 -0.571 16.133 1.00 88.69 81 LEU A CA 1
ATOM 616 C C . LEU A 1 81 ? -11.982 -2.057 15.859 1.00 88.69 81 LEU A C 1
ATOM 618 O O . LEU A 1 81 ? -11.601 -2.411 14.745 1.00 88.69 81 LEU A O 1
ATOM 622 N N . THR A 1 82 ? -12.189 -2.937 16.843 1.00 88.88 82 THR A N 1
ATOM 623 C CA . THR A 1 82 ? -12.005 -4.390 16.695 1.00 88.88 82 THR A CA 1
ATOM 624 C C . THR A 1 82 ? -13.042 -5.017 15.757 1.00 88.88 82 THR A C 1
ATOM 626 O O . THR A 1 82 ? -12.802 -6.095 15.222 1.00 88.88 82 THR A O 1
ATOM 629 N N . LEU A 1 83 ? -14.173 -4.353 15.505 1.00 88.38 83 LEU A N 1
ATOM 630 C CA . LEU A 1 83 ? -15.243 -4.864 14.644 1.00 88.38 83 LEU A CA 1
ATOM 631 C C . LEU A 1 83 ? -14.862 -4.852 13.153 1.00 88.38 83 LEU A C 1
ATOM 633 O O . LEU A 1 83 ? -15.506 -5.519 12.339 1.00 88.38 83 LEU A O 1
ATOM 637 N N . PHE A 1 84 ? -13.825 -4.101 12.774 1.00 91.88 84 PHE A N 1
ATOM 638 C CA . PHE A 1 84 ? -13.470 -3.893 11.376 1.00 91.88 84 PHE A CA 1
ATOM 639 C C . PHE A 1 84 ? -12.370 -4.848 10.907 1.00 91.88 84 PHE A C 1
ATOM 641 O O . PHE A 1 84 ? -11.259 -4.843 11.440 1.00 91.88 84 PHE A O 1
ATOM 648 N N . ASN A 1 85 ? -12.649 -5.618 9.849 1.00 94.50 85 ASN A N 1
ATOM 649 C CA . ASN A 1 85 ? -11.611 -6.354 9.119 1.00 94.50 85 ASN A CA 1
ATOM 650 C C . ASN A 1 85 ? -10.950 -5.515 8.029 1.00 94.50 85 ASN A C 1
ATOM 652 O O . ASN A 1 85 ? -9.855 -5.870 7.577 1.00 94.50 85 ASN A O 1
ATOM 656 N N . ARG A 1 86 ? -11.609 -4.435 7.601 1.00 95.25 86 ARG A N 1
ATOM 657 C CA . ARG A 1 86 ? -11.149 -3.551 6.539 1.00 95.25 86 ARG A CA 1
ATOM 658 C C . ARG A 1 86 ? -11.298 -2.093 6.941 1.00 95.25 86 ARG A C 1
ATOM 660 O O . ARG A 1 86 ? -12.372 -1.670 7.364 1.00 95.25 86 ARG A O 1
ATOM 667 N N . ILE A 1 87 ? -10.234 -1.328 6.723 1.00 94.38 87 ILE A N 1
ATOM 668 C CA . ILE A 1 87 ? -10.238 0.133 6.804 1.00 94.38 87 ILE A CA 1
ATOM 669 C C . ILE A 1 87 ? -9.789 0.677 5.447 1.00 94.38 87 ILE A C 1
ATOM 671 O O . ILE A 1 87 ? -8.727 0.313 4.940 1.00 94.38 87 ILE A O 1
ATOM 675 N N . SER A 1 88 ? -10.617 1.531 4.856 1.00 93.38 88 SER A N 1
ATOM 676 C CA . SER A 1 88 ? -10.346 2.258 3.620 1.00 93.38 88 SER A CA 1
ATOM 677 C C . SER A 1 88 ? -10.366 3.746 3.925 1.00 93.38 88 SER A C 1
ATOM 679 O O . SER A 1 88 ? -11.353 4.229 4.471 1.00 93.38 88 SER A O 1
ATOM 681 N N . ILE A 1 89 ? -9.295 4.466 3.608 1.00 88.50 89 ILE A N 1
ATOM 682 C CA . ILE A 1 89 ? -9.179 5.903 3.850 1.00 88.50 89 ILE A CA 1
ATOM 683 C C . ILE A 1 89 ? -8.710 6.572 2.568 1.00 88.50 89 ILE A C 1
ATOM 685 O O . ILE A 1 89 ? -7.600 6.315 2.107 1.00 88.50 89 ILE A O 1
ATOM 689 N N . THR A 1 90 ? -9.538 7.465 2.045 1.00 85.69 90 THR A N 1
ATOM 690 C CA . THR A 1 90 ? -9.231 8.287 0.880 1.00 85.69 90 THR A CA 1
ATOM 691 C C . THR A 1 90 ? -9.163 9.744 1.315 1.00 85.69 90 THR A C 1
ATOM 693 O O . THR A 1 90 ? -10.135 10.2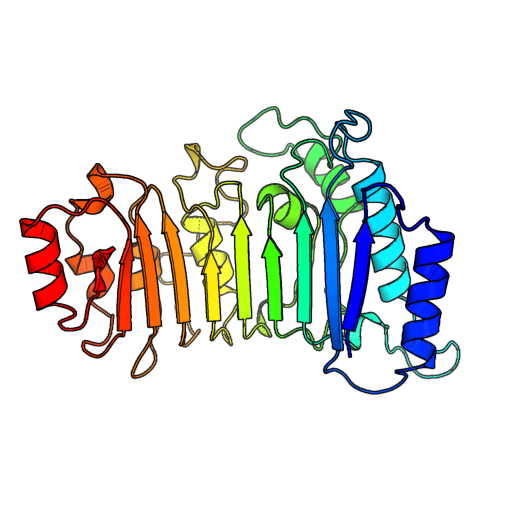78 1.844 1.00 85.69 90 THR A O 1
ATOM 696 N N . VAL A 1 91 ? -8.016 10.391 1.109 1.00 75.44 91 VAL A N 1
ATOM 697 C CA . VAL A 1 91 ? -7.794 11.815 1.394 1.00 75.44 91 VAL A CA 1
ATOM 698 C C . VAL A 1 91 ? -7.299 12.485 0.119 1.00 75.44 91 VAL A C 1
ATOM 700 O O . VAL A 1 91 ? -6.239 12.143 -0.409 1.00 75.44 91 VAL A O 1
ATOM 703 N N . SER A 1 92 ? -8.058 13.453 -0.392 1.00 65.81 92 SER A N 1
ATOM 704 C CA . SER A 1 92 ? -7.605 14.318 -1.487 1.00 65.81 92 SER A CA 1
ATOM 705 C C . SER A 1 92 ? -6.294 15.013 -1.110 1.00 65.81 92 SER A C 1
ATOM 707 O O . SER A 1 92 ? -6.180 15.472 0.018 1.00 65.81 92 SER A O 1
ATOM 709 N N . ASN A 1 93 ? -5.341 15.110 -2.036 1.00 56.00 93 ASN A N 1
ATOM 710 C CA . ASN A 1 93 ? -3.970 15.630 -1.886 1.00 56.00 93 ASN A CA 1
ATOM 711 C C . ASN A 1 93 ? -3.835 16.867 -0.970 1.00 56.00 93 ASN A C 1
ATOM 713 O O . ASN A 1 93 ? -3.755 17.994 -1.453 1.00 56.00 93 ASN A O 1
ATOM 717 N N . LEU A 1 94 ? -3.778 16.672 0.346 1.00 52.47 94 LEU A N 1
ATOM 718 C CA . LEU A 1 94 ? -3.703 17.755 1.321 1.00 52.47 94 LEU A CA 1
ATOM 719 C C . LEU A 1 94 ? -2.361 17.674 2.038 1.00 52.47 94 LEU A C 1
ATOM 721 O O . LEU A 1 94 ? -2.154 16.905 2.972 1.00 52.47 94 LEU A O 1
ATOM 725 N N . PHE A 1 95 ? -1.430 18.494 1.560 1.00 47.84 95 PHE A N 1
ATOM 726 C CA . PHE A 1 95 ? -0.112 18.689 2.162 1.00 47.84 95 PHE A CA 1
ATOM 727 C C . PHE A 1 95 ? -0.123 19.631 3.378 1.00 47.84 95 PHE A C 1
ATOM 729 O O . PHE A 1 95 ? 0.913 19.839 4.003 1.00 47.84 95 PHE A O 1
ATOM 736 N N . GLY A 1 96 ? -1.280 20.215 3.713 1.00 49.31 96 GLY A N 1
ATOM 737 C CA . GLY A 1 96 ? -1.416 21.229 4.764 1.00 49.31 96 GLY A CA 1
ATOM 738 C C . GLY A 1 96 ? -1.742 20.699 6.165 1.00 49.31 96 GLY A C 1
ATOM 739 O O . GLY A 1 96 ? -1.572 21.432 7.131 1.00 49.31 96 GLY A O 1
ATOM 740 N N . GLU A 1 97 ? -2.169 19.438 6.299 1.00 49.75 97 GLU A N 1
ATOM 741 C CA . GLU A 1 97 ? -2.923 18.946 7.471 1.00 49.75 97 GLU A CA 1
ATOM 742 C C . GLU A 1 97 ? -2.174 18.894 8.805 1.00 49.75 97 GLU A C 1
ATOM 744 O O . GLU A 1 97 ? -2.808 18.887 9.858 1.00 49.75 97 GLU A O 1
ATOM 749 N N . MET A 1 98 ? -0.842 18.860 8.810 1.00 51.56 98 MET A N 1
ATOM 750 C CA . MET A 1 98 ? -0.109 18.673 10.066 1.00 51.56 98 MET A CA 1
ATOM 751 C C . MET A 1 98 ? 0.303 19.962 10.765 1.00 51.56 98 MET A C 1
ATOM 753 O O . MET A 1 98 ? 0.897 19.869 11.832 1.00 51.56 98 MET A O 1
ATOM 757 N N . ASN A 1 99 ? -0.006 21.153 10.225 1.00 51.31 99 ASN A N 1
ATOM 758 C CA . ASN A 1 99 ? 0.395 22.455 10.798 1.00 51.31 99 ASN A CA 1
ATOM 759 C C . ASN A 1 99 ? 1.891 22.556 11.171 1.00 51.31 99 ASN A C 1
ATOM 761 O O . ASN A 1 99 ? 2.314 23.425 11.932 1.00 51.31 99 ASN A O 1
ATOM 765 N N . VAL A 1 100 ? 2.709 21.665 10.613 1.00 55.78 100 VAL A N 1
ATOM 766 C CA . VAL A 1 100 ? 4.147 21.601 10.810 1.00 55.78 100 VAL A CA 1
ATOM 767 C C . VAL A 1 100 ? 4.773 21.747 9.434 1.00 55.78 100 VAL A C 1
ATOM 769 O O . VAL A 1 100 ? 4.875 20.777 8.674 1.00 55.78 100 VAL A O 1
ATOM 772 N N . SER A 1 101 ? 5.167 22.977 9.107 1.00 56.25 101 SER A N 1
ATOM 773 C CA . SER A 1 101 ? 5.880 23.293 7.871 1.00 56.25 101 SER A CA 1
ATOM 774 C C . SER A 1 101 ? 7.108 22.397 7.737 1.00 56.25 101 SER A C 1
ATOM 776 O O . SER A 1 101 ? 7.969 22.370 8.613 1.00 56.25 101 SER A O 1
ATOM 778 N N . PHE A 1 102 ? 7.181 21.629 6.654 1.00 59.53 102 PHE A N 1
ATOM 779 C CA . PHE A 1 102 ? 8.311 20.747 6.393 1.00 59.53 102 PHE A CA 1
ATOM 780 C C . PHE A 1 102 ? 9.461 21.547 5.776 1.00 59.53 102 PHE A C 1
ATOM 782 O O . PHE A 1 102 ? 9.433 21.884 4.595 1.00 59.53 102 PHE A O 1
ATOM 789 N N . ASN A 1 103 ? 10.472 21.865 6.586 1.00 53.53 103 ASN A N 1
ATOM 790 C CA . ASN A 1 103 ? 11.552 22.780 6.200 1.00 53.53 103 ASN A CA 1
ATOM 791 C C . ASN A 1 103 ? 12.897 22.081 5.896 1.00 53.53 103 ASN A C 1
ATOM 793 O O . ASN A 1 103 ? 13.928 22.746 5.801 1.00 53.53 103 ASN A O 1
ATOM 797 N N . GLY A 1 104 ? 12.941 20.752 5.754 1.00 57.12 104 GLY A N 1
ATOM 798 C CA . GLY A 1 104 ? 14.200 20.017 5.555 1.00 57.12 104 GLY A CA 1
ATOM 799 C C . GLY A 1 104 ? 13.994 18.554 5.176 1.00 57.12 104 GLY A C 1
ATOM 800 O O . GLY A 1 104 ? 12.871 18.121 5.056 1.00 57.12 104 GLY A O 1
ATOM 801 N N . LYS A 1 105 ? 15.062 17.762 4.995 1.00 64.19 105 LYS A N 1
ATOM 802 C CA . LYS A 1 105 ? 14.959 16.341 4.569 1.00 64.19 105 LYS A CA 1
ATOM 803 C C . LYS A 1 105 ? 14.354 15.398 5.620 1.00 64.19 105 LYS A C 1
ATOM 805 O O . LYS A 1 105 ? 14.028 14.260 5.304 1.00 64.19 105 LYS A O 1
ATOM 810 N N . ARG A 1 106 ? 14.304 15.833 6.880 1.00 70.50 106 ARG A N 1
ATOM 811 C CA . ARG A 1 106 ? 13.810 15.079 8.038 1.00 70.50 106 ARG A CA 1
ATOM 812 C C . ARG A 1 106 ? 13.084 16.034 8.972 1.00 70.50 106 ARG A C 1
ATOM 814 O O . ARG A 1 106 ? 13.482 17.193 9.080 1.00 70.50 106 ARG A O 1
ATOM 821 N N . ARG A 1 107 ? 12.089 15.511 9.688 1.00 76.88 107 ARG A N 1
ATOM 822 C CA . ARG A 1 107 ? 11.457 16.214 10.804 1.00 76.88 107 ARG A CA 1
ATOM 823 C C . ARG A 1 107 ? 12.467 16.434 11.930 1.00 76.88 107 ARG A C 1
ATOM 825 O O . ARG A 1 107 ? 13.249 15.537 12.254 1.00 76.88 107 ARG A O 1
ATOM 832 N N . THR A 1 108 ? 12.450 17.612 12.541 1.00 80.62 108 THR A N 1
ATOM 833 C CA . THR A 1 108 ? 13.193 17.862 13.782 1.00 80.62 108 THR A CA 1
ATOM 834 C C . THR A 1 108 ? 12.557 17.088 14.947 1.00 80.62 108 THR A C 1
ATOM 836 O O . THR A 1 108 ? 11.379 16.726 14.879 1.00 80.62 108 THR A O 1
ATOM 839 N N . PRO A 1 109 ? 13.281 16.848 16.056 1.00 84.38 109 PRO A N 1
ATOM 840 C CA . PRO A 1 109 ? 12.696 16.199 17.231 1.00 84.38 109 PRO A CA 1
ATOM 841 C C . PRO A 1 109 ? 11.449 16.915 17.776 1.00 84.38 109 PRO A C 1
ATOM 843 O O . PRO A 1 109 ? 10.509 16.253 18.207 1.00 84.38 109 PRO A O 1
ATOM 846 N N . GLY A 1 110 ? 11.415 18.253 17.723 1.00 82.50 110 GLY A N 1
ATOM 847 C CA . GLY A 1 110 ? 10.257 19.042 18.157 1.00 82.50 110 GLY A CA 1
ATOM 848 C C . GLY A 1 110 ? 9.042 18.855 17.245 1.00 82.50 110 GLY A C 1
ATOM 849 O O . GLY A 1 110 ? 7.933 18.658 17.729 1.00 82.50 110 GLY A O 1
ATOM 850 N N . GLU A 1 111 ? 9.260 18.829 15.931 1.00 81.06 111 GLU A N 1
ATOM 851 C CA . GLU A 1 111 ? 8.213 18.538 14.942 1.00 81.06 111 GLU A CA 1
ATOM 852 C C . GLU A 1 111 ? 7.652 17.124 15.126 1.00 81.06 111 GLU A C 1
ATOM 854 O O . GLU A 1 111 ? 6.440 16.927 15.154 1.00 81.06 111 GLU A O 1
ATOM 859 N N . MET A 1 112 ? 8.535 16.143 15.330 1.00 82.62 112 MET A N 1
ATOM 860 C CA . MET A 1 112 ? 8.147 14.754 15.559 1.00 82.62 112 MET A CA 1
ATOM 861 C C . MET A 1 112 ? 7.362 14.579 16.866 1.00 82.62 112 MET A C 1
ATOM 863 O O . MET A 1 112 ? 6.451 13.759 16.924 1.00 82.62 112 MET A O 1
ATOM 867 N N . ALA A 1 113 ? 7.668 15.359 17.909 1.00 83.06 113 ALA A N 1
ATOM 868 C CA . ALA A 1 113 ? 6.900 15.345 19.153 1.00 83.06 113 ALA A CA 1
ATOM 869 C C . ALA A 1 113 ? 5.448 15.808 18.937 1.00 83.06 113 ALA A C 1
ATOM 871 O O . ALA A 1 113 ? 4.530 15.150 19.423 1.00 83.06 113 ALA A O 1
ATOM 872 N N . VAL A 1 114 ? 5.243 16.881 18.160 1.00 81.88 114 VAL A N 1
ATOM 873 C CA . VAL A 1 114 ? 3.903 17.387 17.801 1.00 81.88 114 VAL A CA 1
ATOM 874 C C . VAL A 1 114 ? 3.147 16.385 16.929 1.00 81.88 114 VAL A C 1
ATOM 876 O O . VAL A 1 114 ? 1.970 16.114 17.166 1.00 81.88 114 VAL A O 1
ATOM 879 N N . ILE A 1 115 ? 3.821 15.794 15.941 1.00 80.44 115 ILE A N 1
ATOM 880 C CA . ILE A 1 115 ? 3.233 14.754 15.087 1.00 80.44 115 ILE A CA 1
ATOM 881 C C . ILE A 1 115 ? 2.791 13.563 15.946 1.00 80.44 115 ILE A C 1
ATOM 883 O O . ILE A 1 115 ? 1.633 13.157 15.897 1.00 80.44 115 ILE A O 1
ATOM 887 N N . ASN A 1 116 ? 3.681 13.043 16.794 1.00 83.81 116 ASN A N 1
ATOM 888 C CA . ASN A 1 116 ? 3.404 11.876 17.631 1.00 83.81 116 ASN A CA 1
ATOM 889 C C . ASN A 1 116 ? 2.274 12.108 18.641 1.00 83.81 116 ASN A C 1
ATOM 891 O O . ASN A 1 116 ? 1.513 11.176 18.893 1.00 83.81 116 ASN A O 1
ATOM 895 N N . SER A 1 117 ? 2.119 13.321 19.189 1.00 81.50 117 SER A N 1
ATOM 896 C CA . SER A 1 117 ? 1.003 13.625 20.098 1.00 81.50 117 SER A CA 1
ATOM 897 C C . SER A 1 117 ? -0.366 13.596 19.417 1.00 81.50 117 SER A C 1
ATOM 899 O O . SER A 1 117 ? -1.372 13.427 20.099 1.00 81.50 117 SER A O 1
ATOM 901 N N . ASN A 1 118 ? -0.401 13.725 18.087 1.00 80.69 118 ASN A N 1
ATOM 902 C CA . ASN A 1 118 ? -1.623 13.750 17.284 1.00 80.69 118 ASN A CA 1
ATOM 903 C C . ASN A 1 118 ? -1.812 12.468 16.454 1.00 80.69 118 ASN A C 1
ATOM 905 O O . ASN A 1 118 ? -2.665 12.428 15.569 1.00 80.69 118 ASN A O 1
ATOM 909 N N . LYS A 1 119 ? -1.026 11.408 16.684 1.00 87.38 119 LYS A N 1
ATOM 910 C CA . LYS A 1 119 ? -1.201 10.156 15.939 1.00 87.38 119 LYS A CA 1
ATOM 911 C C . LYS A 1 119 ? -2.445 9.404 16.388 1.00 87.38 119 LYS A C 1
ATOM 913 O O . LYS A 1 119 ? -2.675 9.173 17.572 1.00 87.38 119 LYS A O 1
ATOM 918 N N . ILE A 1 120 ? -3.185 8.907 15.407 1.00 88.69 120 ILE A N 1
ATOM 919 C CA . ILE A 1 120 ? -4.249 7.935 15.607 1.00 88.69 120 ILE A CA 1
ATOM 920 C C . ILE A 1 120 ? -3.603 6.561 15.799 1.00 88.69 120 ILE A C 1
ATOM 922 O O . ILE A 1 120 ? -2.842 6.080 14.956 1.00 88.69 120 ILE A O 1
ATOM 926 N N . ASN A 1 121 ? -3.886 5.930 16.934 1.00 90.06 121 ASN A N 1
ATOM 927 C CA . ASN A 1 121 ? -3.377 4.606 17.272 1.00 90.06 121 ASN A CA 1
ATOM 928 C C . ASN A 1 121 ? -4.332 3.524 16.747 1.00 90.06 121 ASN A C 1
ATOM 930 O O . ASN A 1 121 ? -5.482 3.457 17.174 1.00 90.06 121 ASN A O 1
ATOM 934 N N . LEU A 1 122 ? -3.847 2.671 15.842 1.00 91.88 122 LEU A N 1
ATOM 935 C CA . LEU A 1 122 ? -4.610 1.551 15.278 1.00 91.88 122 LEU A CA 1
ATOM 936 C C . LEU A 1 122 ? -4.302 0.203 15.948 1.00 91.88 122 LEU A C 1
ATOM 938 O O . LEU A 1 122 ? -4.768 -0.831 15.479 1.00 91.88 122 LEU A O 1
ATOM 942 N N . GLY A 1 123 ? -3.568 0.193 17.064 1.00 90.38 123 GLY A N 1
ATOM 943 C CA . GLY A 1 123 ? -3.155 -1.034 17.753 1.00 90.38 123 GLY A CA 1
ATOM 944 C C . GLY A 1 123 ? -4.317 -1.867 18.302 1.00 90.38 123 GLY A C 1
ATOM 945 O O . GLY A 1 123 ? -4.175 -3.073 18.483 1.00 90.38 123 GLY A O 1
ATOM 946 N N . SER A 1 124 ? -5.485 -1.257 18.523 1.00 89.25 124 SER A N 1
ATOM 947 C CA . SER A 1 124 ? -6.710 -1.965 18.913 1.00 89.25 124 SER A CA 1
ATOM 948 C C . SER A 1 124 ? -7.492 -2.548 17.736 1.00 89.25 124 SER A C 1
ATOM 950 O O . SER A 1 124 ? -8.456 -3.278 17.958 1.00 89.25 124 SER A O 1
ATOM 952 N N . ALA A 1 125 ? -7.094 -2.292 16.486 1.00 91.06 125 ALA A N 1
ATOM 953 C CA . ALA A 1 125 ? -7.722 -2.858 15.293 1.00 91.06 125 ALA A CA 1
ATOM 954 C C . ALA A 1 125 ? -7.313 -4.333 15.093 1.00 91.06 125 ALA A C 1
ATOM 956 O O . ALA A 1 125 ? -6.830 -4.739 14.039 1.00 91.06 125 ALA A O 1
ATOM 957 N N . VAL A 1 126 ? -7.497 -5.164 16.121 1.00 90.88 126 VAL A N 1
ATOM 958 C CA . VAL A 1 126 ? -7.002 -6.549 16.195 1.00 90.88 126 VAL A CA 1
ATOM 959 C C . VAL A 1 126 ? -7.706 -7.518 15.250 1.00 90.88 126 VAL A C 1
ATOM 961 O O . VAL A 1 126 ? -7.422 -8.704 15.299 1.00 90.88 126 VAL A O 1
ATOM 964 N N . ASN A 1 127 ? -8.636 -7.078 14.407 1.00 92.62 127 ASN A N 1
ATOM 965 C CA . ASN A 1 127 ? -9.216 -7.890 13.333 1.00 92.62 127 ASN A CA 1
ATOM 966 C C . ASN A 1 127 ? -8.891 -7.331 11.945 1.00 92.62 127 ASN A C 1
ATOM 968 O O . ASN A 1 127 ? -9.249 -7.954 10.947 1.00 92.62 127 ASN A O 1
ATOM 972 N N . LEU A 1 128 ? -8.150 -6.219 11.873 1.00 95.56 128 LEU A N 1
ATOM 973 C CA . LEU A 1 128 ? -7.772 -5.587 10.621 1.00 95.56 128 LEU A CA 1
ATOM 974 C C . LEU A 1 128 ? -6.912 -6.538 9.787 1.00 95.56 128 LEU A C 1
ATOM 976 O O . LEU A 1 128 ? -5.857 -7.004 10.218 1.00 95.56 128 LEU A O 1
ATOM 980 N N . SER A 1 129 ? -7.400 -6.817 8.587 1.00 97.00 129 SER A N 1
ATOM 981 C CA . SER A 1 129 ? -6.786 -7.708 7.601 1.00 97.00 129 SER A CA 1
ATOM 982 C C . SER A 1 129 ? -6.624 -7.037 6.238 1.00 97.00 129 SER A C 1
ATOM 984 O O . SER A 1 129 ? -5.828 -7.501 5.420 1.00 97.00 129 SER A O 1
ATOM 986 N N . GLU A 1 130 ? -7.341 -5.939 5.996 1.00 97.56 130 GLU A N 1
ATOM 987 C CA . GLU A 1 130 ? -7.256 -5.149 4.775 1.00 97.56 130 GLU A CA 1
ATOM 988 C C . GLU A 1 130 ? -7.114 -3.663 5.112 1.00 97.56 130 GLU A C 1
ATOM 990 O O . GLU A 1 130 ? -7.968 -3.084 5.786 1.00 97.56 130 GLU A O 1
ATOM 995 N N . LEU A 1 131 ? -6.055 -3.034 4.608 1.00 96.31 131 LEU A N 1
ATOM 996 C CA . LEU A 1 131 ? -5.832 -1.598 4.739 1.00 96.31 131 LEU A CA 1
ATOM 997 C C . LEU A 1 131 ? -5.690 -0.974 3.353 1.00 96.31 131 LEU A C 1
ATOM 999 O O . LEU A 1 131 ? -4.819 -1.365 2.575 1.00 96.31 131 LEU A O 1
ATOM 1003 N N . VAL A 1 132 ? -6.558 -0.017 3.040 1.00 94.50 132 VAL A N 1
ATOM 1004 C CA . VAL A 1 132 ? -6.560 0.716 1.770 1.00 94.50 132 VAL A CA 1
ATOM 1005 C C . VAL A 1 132 ? -6.406 2.198 2.075 1.00 94.50 132 VAL A C 1
ATOM 1007 O O . VAL A 1 132 ? -7.225 2.774 2.780 1.00 94.50 132 VAL A O 1
ATOM 1010 N N . LEU A 1 133 ? -5.339 2.797 1.570 1.00 91.06 133 LEU A N 1
ATOM 1011 C CA . LEU A 1 133 ? -4.953 4.179 1.798 1.00 91.06 133 LEU A CA 1
ATOM 1012 C C . LEU A 1 133 ? -4.759 4.849 0.441 1.00 91.06 133 LEU A C 1
ATOM 1014 O O . LEU A 1 133 ? -3.858 4.483 -0.318 1.00 91.06 133 LEU A O 1
ATOM 1018 N N . GLU A 1 134 ? -5.607 5.824 0.141 1.00 87.06 134 GLU A N 1
ATOM 1019 C CA . GLU A 1 134 ? -5.575 6.584 -1.104 1.00 87.06 134 GLU A CA 1
ATOM 1020 C C . GLU A 1 134 ? -5.343 8.064 -0.790 1.00 87.06 134 GLU A C 1
ATOM 1022 O O . GLU A 1 134 ? -6.097 8.667 -0.032 1.00 87.06 134 GLU A O 1
ATOM 1027 N N . GLY A 1 135 ? -4.282 8.662 -1.329 1.00 79.38 135 GLY A N 1
ATOM 1028 C CA . GLY A 1 135 ? -3.861 10.023 -0.958 1.00 79.38 135 GLY A CA 1
ATOM 1029 C C . GLY A 1 135 ? -2.404 10.090 -0.511 1.00 79.38 135 GLY A C 1
ATOM 1030 O O . GLY A 1 135 ? -1.626 9.194 -0.813 1.00 79.38 135 GLY A O 1
ATOM 1031 N N . SER A 1 136 ? -1.986 11.146 0.187 1.00 77.19 136 SER A N 1
ATOM 1032 C CA . SER A 1 136 ? -0.565 11.364 0.518 1.00 77.19 136 SER A CA 1
ATOM 1033 C C . SER A 1 136 ? 0.019 10.277 1.440 1.00 77.19 136 SER A C 1
ATOM 1035 O O . SER A 1 136 ? -0.453 10.080 2.559 1.00 77.19 136 SER A O 1
ATOM 1037 N N . HIS A 1 137 ? 1.097 9.604 1.008 1.00 78.06 137 HIS A N 1
ATOM 1038 C CA . HIS A 1 137 ? 1.824 8.660 1.866 1.00 78.06 137 HIS A CA 1
ATOM 1039 C C . HIS A 1 137 ? 2.407 9.347 3.111 1.00 78.06 137 HIS A C 1
ATOM 1041 O O . HIS A 1 137 ? 2.346 8.769 4.199 1.00 78.06 137 HIS A O 1
ATOM 1047 N N . LEU A 1 138 ? 2.892 10.592 2.971 1.00 77.06 138 LEU A N 1
ATOM 1048 C CA . LEU A 1 138 ? 3.355 11.399 4.102 1.00 77.06 138 LEU A CA 1
ATOM 1049 C C . LEU A 1 138 ? 2.264 11.504 5.159 1.00 77.06 138 LEU A C 1
ATOM 1051 O O . LEU A 1 138 ? 2.500 11.148 6.315 1.00 77.06 138 LEU A O 1
ATOM 1055 N N . TYR A 1 139 ? 1.069 11.923 4.744 1.00 78.38 139 TYR A N 1
ATOM 1056 C CA . TYR A 1 139 ? -0.058 12.063 5.652 1.00 78.38 139 TYR A CA 1
ATOM 1057 C C . TYR A 1 139 ? -0.307 10.769 6.421 1.00 78.38 139 TYR A C 1
ATOM 1059 O O . TYR A 1 139 ? -0.328 10.771 7.647 1.00 78.38 139 TYR A O 1
ATOM 1067 N N . PHE A 1 140 ? -0.413 9.639 5.722 1.00 82.31 140 PHE A N 1
ATOM 1068 C CA . PHE A 1 140 ? -0.691 8.365 6.377 1.00 82.31 140 PHE A CA 1
ATOM 1069 C C . PHE A 1 140 ? 0.410 7.938 7.356 1.00 82.31 140 PHE A C 1
ATOM 1071 O O . PHE A 1 140 ? 0.100 7.475 8.455 1.00 82.31 140 PHE A O 1
ATOM 1078 N N . SER A 1 141 ? 1.682 8.123 6.990 1.00 81.69 141 SER A N 1
ATOM 1079 C CA . SER A 1 141 ? 2.825 7.748 7.837 1.00 81.69 141 SER A CA 1
ATOM 1080 C C . SER A 1 141 ? 2.918 8.571 9.129 1.00 81.69 141 SER A C 1
ATOM 1082 O O . SER A 1 141 ? 3.283 8.058 10.194 1.00 81.69 141 SER A O 1
ATOM 1084 N N . GLU A 1 142 ? 2.545 9.847 9.060 1.00 83.06 142 GLU A N 1
ATOM 1085 C CA . GLU A 1 142 ? 2.592 10.757 10.198 1.00 83.06 142 GLU A CA 1
ATOM 1086 C C . GLU A 1 142 ? 1.262 10.801 10.965 1.00 83.06 142 GLU A C 1
ATOM 1088 O O . GLU A 1 142 ? 1.272 11.153 12.139 1.00 83.06 142 GLU A O 1
ATOM 1093 N N . ARG A 1 143 ? 0.139 10.369 10.374 1.00 84.69 143 ARG A N 1
ATOM 1094 C CA . ARG A 1 143 ? -1.179 10.356 11.027 1.00 84.69 143 ARG A CA 1
ATOM 1095 C C . ARG A 1 143 ? -1.475 9.078 11.800 1.00 84.69 143 ARG A C 1
ATOM 1097 O O . ARG A 1 143 ? -2.150 9.148 12.824 1.00 84.69 143 ARG A O 1
ATOM 1104 N N . PHE A 1 144 ? -0.989 7.925 11.343 1.00 88.50 144 PHE A N 1
ATOM 1105 C CA . PHE A 1 144 ? -1.302 6.632 11.956 1.00 88.50 144 PHE A CA 1
ATOM 1106 C C . PHE A 1 144 ? -0.092 6.020 12.672 1.00 88.50 144 PHE A C 1
ATOM 1108 O O . PHE A 1 144 ? 1.059 6.163 12.260 1.00 88.50 144 PHE A O 1
ATOM 1115 N N . SER A 1 145 ? -0.355 5.325 13.778 1.00 90.75 145 SER A N 1
ATOM 1116 C CA . SER A 1 145 ? 0.635 4.587 14.572 1.00 90.75 145 SER A CA 1
ATOM 1117 C C . SER A 1 145 ? 0.116 3.203 14.947 1.00 90.75 145 SER A C 1
ATOM 1119 O O . SER A 1 145 ? -1.094 2.973 14.952 1.00 90.75 145 SER A O 1
ATOM 1121 N N . ASN A 1 146 ? 1.038 2.286 15.266 1.00 91.69 146 ASN A N 1
ATOM 1122 C CA . ASN A 1 146 ? 0.739 0.909 15.682 1.00 91.69 146 ASN A CA 1
ATOM 1123 C C . ASN A 1 146 ? -0.228 0.183 14.734 1.00 91.69 146 ASN A C 1
ATOM 1125 O O . ASN A 1 146 ? -1.121 -0.540 15.169 1.00 91.69 146 ASN A O 1
ATOM 1129 N N . VAL A 1 147 ? -0.067 0.401 13.428 1.00 93.50 147 VAL A N 1
ATOM 1130 C CA . VAL A 1 147 ? -0.820 -0.335 12.414 1.00 93.50 147 VAL A CA 1
ATOM 1131 C C . VAL A 1 147 ? -0.458 -1.824 12.537 1.00 93.50 147 VAL A C 1
ATOM 1133 O O . VAL A 1 147 ? 0.737 -2.135 12.527 1.00 93.50 147 VAL A O 1
ATOM 1136 N N . PRO A 1 148 ? -1.434 -2.746 12.643 1.00 93.94 148 PRO A N 1
ATOM 1137 C CA . PRO A 1 148 ? -1.184 -4.182 12.800 1.00 93.94 148 PRO A CA 1
ATOM 1138 C C . PRO A 1 148 ? -0.766 -4.830 11.467 1.00 93.94 148 PRO A C 1
ATOM 1140 O O . PRO A 1 148 ? -1.472 -5.670 10.904 1.00 93.94 148 PRO A O 1
ATOM 1143 N N . TYR A 1 149 ? 0.378 -4.395 10.925 1.00 94.75 149 TYR A N 1
ATOM 1144 C CA . TYR A 1 149 ? 0.925 -4.843 9.639 1.00 94.75 149 TYR A CA 1
ATOM 1145 C C . TYR A 1 149 ? 1.102 -6.364 9.573 1.00 94.75 149 TYR A C 1
ATOM 1147 O O . TYR A 1 149 ? 0.859 -6.972 8.531 1.00 94.75 149 TYR A O 1
ATOM 1155 N N . ASP A 1 150 ? 1.431 -6.993 10.702 1.00 94.94 150 ASP A N 1
ATOM 1156 C CA . ASP A 1 150 ? 1.661 -8.430 10.834 1.00 94.94 150 ASP A CA 1
ATOM 1157 C C . ASP A 1 150 ? 0.440 -9.287 10.447 1.00 94.94 150 ASP A C 1
ATOM 1159 O O . ASP A 1 150 ? 0.579 -10.462 10.096 1.00 94.94 150 ASP A O 1
ATOM 1163 N N . ARG A 1 151 ? -0.754 -8.683 10.463 1.00 94.38 151 ARG A N 1
ATOM 1164 C CA . ARG A 1 151 ? -2.049 -9.341 10.231 1.00 94.38 151 ARG A CA 1
ATOM 1165 C C . ARG A 1 151 ? -2.639 -9.032 8.858 1.00 94.38 151 ARG A C 1
ATOM 1167 O O . ARG A 1 151 ? -3.607 -9.678 8.449 1.00 94.38 151 ARG A O 1
ATOM 1174 N N . LEU A 1 152 ? -2.071 -8.062 8.140 1.00 97.12 152 LEU A N 1
ATOM 1175 C CA . LEU A 1 152 ? -2.610 -7.626 6.860 1.00 97.12 152 LEU A CA 1
ATOM 1176 C C . LEU A 1 152 ? -2.432 -8.704 5.790 1.00 97.12 152 LEU A C 1
ATOM 1178 O O . LEU A 1 152 ? -1.341 -9.208 5.530 1.00 97.12 152 LEU A O 1
ATOM 1182 N N . THR A 1 153 ? -3.540 -9.012 5.127 1.00 96.94 153 THR A N 1
ATOM 1183 C CA . THR A 1 153 ? -3.604 -9.831 3.914 1.00 96.94 153 THR A CA 1
ATOM 1184 C C . THR A 1 153 ? -3.728 -8.972 2.660 1.00 96.94 153 THR A C 1
ATOM 1186 O O . THR A 1 153 ? -3.314 -9.415 1.587 1.00 96.94 153 THR A O 1
ATOM 1189 N N . ARG A 1 154 ? -4.194 -7.724 2.805 1.00 97.06 154 ARG A N 1
ATOM 1190 C CA . ARG A 1 154 ? -4.231 -6.715 1.747 1.00 97.06 154 ARG A CA 1
ATOM 1191 C C . ARG A 1 154 ? -3.709 -5.369 2.241 1.00 97.06 154 ARG A C 1
ATOM 1193 O O . ARG A 1 154 ? -4.145 -4.883 3.284 1.00 97.06 154 ARG A O 1
ATOM 1200 N N . LEU A 1 155 ? -2.833 -4.758 1.450 1.00 96.19 155 LEU A N 1
ATOM 1201 C CA . LEU A 1 155 ? -2.311 -3.411 1.662 1.00 96.19 155 LEU A CA 1
ATOM 1202 C C . LEU A 1 155 ? -2.356 -2.655 0.337 1.00 96.19 155 LEU A C 1
ATOM 1204 O O . LEU A 1 155 ? -1.718 -3.052 -0.634 1.00 96.19 155 LEU A O 1
ATOM 1208 N N . SER A 1 156 ? -3.099 -1.558 0.300 1.00 95.00 156 SER A N 1
ATOM 1209 C CA . SER A 1 156 ? -3.079 -0.618 -0.815 1.00 95.00 156 SER A CA 1
ATOM 1210 C C . SER A 1 156 ? -2.627 0.734 -0.298 1.00 95.00 156 SER A C 1
ATOM 1212 O O . SER A 1 156 ? -3.256 1.282 0.598 1.00 95.00 156 SER A O 1
ATOM 1214 N N . VAL A 1 157 ? -1.545 1.257 -0.857 1.00 89.88 157 VAL A N 1
ATOM 1215 C CA . VAL A 1 157 ? -1.057 2.621 -0.651 1.00 89.88 157 VAL A CA 1
ATOM 1216 C C . VAL A 1 157 ? -1.022 3.280 -2.026 1.00 89.88 157 VAL A C 1
ATOM 1218 O O . VAL A 1 157 ? 0.040 3.483 -2.616 1.00 89.88 157 VAL A O 1
ATOM 1221 N N . SER A 1 158 ? -2.198 3.541 -2.592 1.00 78.56 158 SER A N 1
ATOM 1222 C CA . SER A 1 158 ? -2.350 4.206 -3.888 1.00 78.56 158 SER A CA 1
ATOM 1223 C C . SER A 1 158 ? -2.261 5.709 -3.672 1.00 78.56 158 SER A C 1
ATOM 1225 O O . SER A 1 158 ? -3.253 6.417 -3.506 1.00 78.56 158 SER A O 1
ATOM 1227 N N . SER A 1 159 ? -1.021 6.180 -3.589 1.00 66.62 159 SER A N 1
ATOM 1228 C CA . SER A 1 159 ? -0.727 7.571 -3.299 1.00 66.62 159 SER A CA 1
ATOM 1229 C C . SER A 1 159 ? -0.678 8.423 -4.561 1.00 66.62 159 SER A C 1
ATOM 1231 O O . SER A 1 159 ? -0.102 8.027 -5.573 1.00 66.62 159 SER A O 1
ATOM 1233 N N . SER A 1 160 ? -1.265 9.614 -4.477 1.00 65.19 160 SER A N 1
ATOM 1234 C CA . SER A 1 160 ? -0.989 10.737 -5.378 1.00 65.19 160 SER A CA 1
ATOM 1235 C C . SER A 1 160 ? 0.390 11.357 -5.144 1.00 65.19 160 SER A C 1
ATOM 1237 O O . SER A 1 160 ? 0.911 12.057 -6.011 1.00 65.19 160 SER A O 1
ATOM 1239 N N . ALA A 1 161 ? 0.970 11.103 -3.972 1.00 71.25 161 ALA A N 1
ATOM 1240 C CA . ALA A 1 161 ? 2.331 11.446 -3.615 1.00 71.25 161 ALA A CA 1
ATOM 1241 C C . ALA A 1 161 ? 3.273 10.259 -3.861 1.00 71.25 161 ALA A C 1
ATOM 1243 O O . ALA A 1 161 ? 2.853 9.136 -4.150 1.00 71.25 161 ALA A O 1
ATOM 1244 N N . ARG A 1 162 ? 4.577 10.518 -3.760 1.00 84.94 162 ARG A N 1
ATOM 1245 C CA . ARG A 1 162 ? 5.608 9.503 -3.994 1.00 84.94 162 ARG A CA 1
ATOM 1246 C C . ARG A 1 162 ? 5.914 8.717 -2.724 1.00 84.94 162 ARG A C 1
ATOM 1248 O O . ARG A 1 162 ? 6.102 9.310 -1.663 1.00 84.94 162 ARG A O 1
ATOM 1255 N N . ILE A 1 163 ? 6.035 7.399 -2.859 1.00 88.19 163 ILE A N 1
ATOM 1256 C CA . ILE A 1 163 ? 6.580 6.501 -1.835 1.00 88.19 163 ILE A CA 1
ATOM 1257 C C . ILE A 1 163 ? 7.972 6.031 -2.261 1.00 88.19 163 ILE A C 1
ATOM 1259 O O . ILE A 1 163 ? 8.217 5.755 -3.437 1.00 88.19 163 ILE A O 1
ATOM 1263 N N . SER A 1 164 ? 8.908 5.940 -1.320 1.00 90.62 164 SER A N 1
ATOM 1264 C CA . SER A 1 164 ? 10.257 5.503 -1.662 1.00 90.62 164 SER A CA 1
ATOM 1265 C C . SER A 1 164 ? 10.322 3.993 -1.887 1.00 90.62 164 SER A C 1
ATOM 1267 O O . SER A 1 164 ? 9.533 3.211 -1.341 1.00 90.62 164 SER A O 1
ATOM 1269 N N . VAL A 1 165 ? 11.316 3.553 -2.663 1.00 92.56 165 VAL A N 1
ATOM 1270 C CA . VAL A 1 165 ? 11.636 2.121 -2.801 1.00 92.56 165 VAL A CA 1
ATOM 1271 C C . VAL A 1 165 ? 11.884 1.476 -1.429 1.00 92.56 165 VAL A C 1
ATOM 1273 O O . VAL A 1 165 ? 11.456 0.347 -1.195 1.00 92.56 165 VAL A O 1
ATOM 1276 N N . ASN A 1 166 ? 12.549 2.186 -0.510 1.00 91.50 166 ASN A N 1
ATOM 1277 C CA . ASN A 1 166 ? 12.852 1.680 0.830 1.00 91.50 166 ASN A CA 1
ATOM 1278 C C . ASN A 1 166 ? 11.597 1.538 1.695 1.00 91.50 166 ASN A C 1
ATOM 1280 O O . ASN A 1 166 ? 11.395 0.470 2.273 1.00 91.50 166 ASN A O 1
ATOM 1284 N N . ASP A 1 167 ? 10.724 2.546 1.726 1.00 90.56 167 ASP A N 1
ATOM 1285 C CA . ASP A 1 167 ? 9.473 2.466 2.485 1.00 90.56 167 ASP A CA 1
ATOM 1286 C C . ASP A 1 167 ? 8.578 1.342 1.954 1.00 90.56 167 ASP A C 1
ATOM 1288 O O . ASP A 1 167 ? 8.019 0.567 2.728 1.00 90.56 167 ASP A O 1
ATOM 1292 N N . THR A 1 168 ? 8.518 1.179 0.628 1.00 93.38 168 THR A N 1
ATOM 1293 C CA . THR A 1 168 ? 7.784 0.078 -0.015 1.00 93.38 168 THR A CA 1
ATOM 1294 C C . THR A 1 168 ? 8.298 -1.289 0.453 1.00 93.38 168 THR A C 1
ATOM 1296 O O . THR A 1 168 ? 7.511 -2.166 0.813 1.00 93.38 168 THR A O 1
ATOM 1299 N N . LEU A 1 169 ? 9.623 -1.474 0.497 1.00 94.38 169 LEU A N 1
ATOM 1300 C CA . LEU A 1 169 ? 10.246 -2.705 0.992 1.00 94.38 169 LEU A CA 1
ATOM 1301 C C . LEU A 1 169 ? 9.949 -2.944 2.474 1.00 94.38 169 LEU A C 1
ATOM 1303 O O . LEU A 1 169 ? 9.633 -4.071 2.848 1.00 94.38 169 LEU A O 1
ATOM 1307 N N . VAL A 1 170 ? 10.031 -1.913 3.318 1.00 93.25 170 VAL A N 1
ATOM 1308 C CA . VAL A 1 170 ? 9.744 -2.055 4.751 1.00 93.25 170 VAL A CA 1
ATOM 1309 C C . VAL A 1 170 ? 8.281 -2.425 4.976 1.00 93.25 170 VAL A C 1
ATOM 1311 O O . VAL A 1 170 ? 8.011 -3.361 5.725 1.00 93.25 170 VAL A O 1
ATOM 1314 N N . LEU A 1 171 ? 7.339 -1.779 4.284 1.00 92.81 171 LEU A N 1
ATOM 1315 C CA . LEU A 1 171 ? 5.916 -2.120 4.375 1.00 92.81 171 LEU A CA 1
ATOM 1316 C C . LEU A 1 171 ? 5.651 -3.573 3.962 1.00 92.81 171 LEU A C 1
ATOM 1318 O O . LEU A 1 171 ? 4.963 -4.301 4.677 1.00 92.81 171 LEU A O 1
ATOM 1322 N N . LEU A 1 172 ? 6.239 -4.019 2.849 1.00 94.94 172 LEU A N 1
ATOM 1323 C CA . LEU A 1 172 ? 6.146 -5.410 2.395 1.00 94.94 172 LEU A CA 1
ATOM 1324 C C . LEU A 1 172 ? 6.742 -6.397 3.410 1.00 94.94 172 LEU A C 1
ATOM 1326 O O . LEU A 1 172 ? 6.173 -7.465 3.632 1.00 94.94 172 LEU A O 1
ATOM 1330 N N . HIS A 1 173 ? 7.872 -6.048 4.026 1.00 94.94 173 HIS A N 1
ATOM 1331 C CA . HIS A 1 173 ? 8.540 -6.881 5.026 1.00 94.94 173 HIS A CA 1
ATOM 1332 C C . HIS A 1 173 ? 7.743 -6.967 6.336 1.00 94.94 173 HIS A C 1
ATOM 1334 O O . HIS A 1 173 ? 7.680 -8.031 6.949 1.00 94.94 173 HIS A O 1
ATOM 1340 N N . SER A 1 174 ? 7.089 -5.876 6.738 1.00 93.56 174 SER A N 1
ATOM 1341 C CA . SER A 1 174 ? 6.242 -5.815 7.934 1.00 93.56 174 SER A CA 1
ATOM 1342 C C . SER A 1 174 ? 4.927 -6.594 7.801 1.00 93.56 174 SER A C 1
ATOM 1344 O O . SER A 1 174 ? 4.269 -6.823 8.813 1.00 93.56 174 SER A O 1
ATOM 1346 N N . CYS A 1 175 ? 4.548 -7.025 6.590 1.00 95.69 175 CYS A N 1
ATOM 1347 C CA . CYS A 1 175 ? 3.294 -7.734 6.319 1.00 95.69 175 CYS A CA 1
ATOM 1348 C C . CYS A 1 175 ? 3.536 -9.201 5.885 1.00 95.69 175 CYS A C 1
ATOM 1350 O O . CYS A 1 175 ? 3.408 -9.528 4.704 1.00 95.69 175 CYS A O 1
ATOM 1352 N N . PRO A 1 176 ? 3.846 -10.136 6.801 1.00 94.62 176 PRO A N 1
ATOM 1353 C CA . PRO A 1 176 ? 4.185 -11.524 6.476 1.00 94.62 176 PRO A CA 1
ATOM 1354 C C . PRO A 1 176 ? 3.009 -12.325 5.893 1.00 94.62 176 PRO A C 1
ATOM 1356 O O . PRO A 1 176 ? 3.223 -13.315 5.194 1.00 94.62 176 PRO A O 1
ATOM 1359 N N . LEU A 1 177 ? 1.765 -11.915 6.160 1.00 95.62 177 LEU A N 1
ATOM 1360 C CA . LEU A 1 177 ? 0.552 -12.579 5.665 1.00 95.62 177 LEU A CA 1
ATOM 1361 C C . LEU A 1 177 ? 0.009 -11.968 4.366 1.00 95.62 177 LEU A C 1
ATOM 1363 O O . LEU A 1 177 ? -1.021 -12.432 3.861 1.00 95.62 177 LEU A O 1
ATOM 1367 N N . LEU A 1 178 ? 0.700 -10.965 3.817 1.00 96.06 178 LEU A N 1
ATOM 1368 C CA . LEU A 1 178 ? 0.231 -10.195 2.675 1.00 96.06 178 LEU A CA 1
ATOM 1369 C C . LEU A 1 178 ? 0.056 -11.084 1.441 1.00 96.06 178 LEU A C 1
ATOM 1371 O O . LEU A 1 178 ? 0.926 -11.889 1.089 1.00 96.06 178 LEU A O 1
ATOM 1375 N N . ARG A 1 179 ? -1.095 -10.927 0.788 1.00 96.00 179 ARG A N 1
ATOM 1376 C CA . ARG A 1 179 ? -1.484 -11.615 -0.448 1.00 96.00 179 ARG A CA 1
ATOM 1377 C C . ARG A 1 179 ? -1.644 -10.624 -1.587 1.00 96.00 179 ARG A C 1
ATOM 1379 O O . ARG A 1 179 ? -1.216 -10.935 -2.694 1.00 96.00 179 ARG A O 1
ATOM 1386 N N . ASP A 1 180 ? -2.201 -9.457 -1.293 1.00 96.62 180 ASP A N 1
ATOM 1387 C CA . ASP A 1 180 ? -2.525 -8.446 -2.289 1.00 96.62 180 ASP A CA 1
ATOM 1388 C C . ASP A 1 180 ? -1.884 -7.117 -1.886 1.00 96.62 180 ASP A C 1
ATOM 1390 O O . ASP A 1 180 ? -2.122 -6.599 -0.792 1.00 96.62 180 ASP A O 1
ATOM 1394 N N . ALA A 1 181 ? -1.042 -6.581 -2.764 1.00 96.00 181 ALA A N 1
ATOM 1395 C CA . ALA A 1 181 ? -0.316 -5.344 -2.526 1.00 96.00 181 ALA A CA 1
ATOM 1396 C C . ALA A 1 181 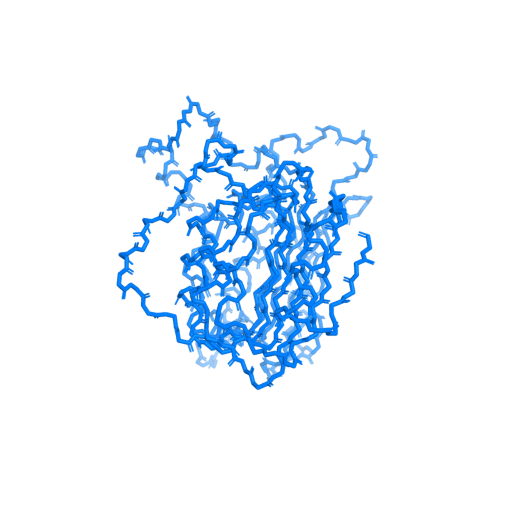? -0.521 -4.366 -3.684 1.00 96.00 181 ALA A C 1
ATOM 1398 O O . ALA A 1 181 ? -0.449 -4.737 -4.856 1.00 96.00 181 ALA A O 1
ATOM 1399 N N . THR A 1 182 ? -0.768 -3.102 -3.369 1.00 96.06 182 THR A N 1
ATOM 1400 C CA . THR A 1 182 ? -0.793 -2.016 -4.350 1.00 96.06 182 THR A CA 1
ATOM 1401 C C . THR A 1 182 ? 0.007 -0.849 -3.809 1.00 96.06 182 THR A C 1
ATOM 1403 O O . THR A 1 182 ? -0.253 -0.380 -2.705 1.00 96.06 182 THR A O 1
ATOM 1406 N N . PHE A 1 183 ? 0.967 -0.377 -4.590 1.00 94.25 183 PHE A N 1
ATOM 1407 C CA . PHE A 1 183 ? 1.724 0.832 -4.300 1.00 94.25 183 PHE A CA 1
ATOM 1408 C C . PHE A 1 183 ? 1.529 1.806 -5.458 1.00 94.25 183 PHE A C 1
ATOM 1410 O O . PHE A 1 183 ? 1.627 1.415 -6.622 1.00 94.25 183 PHE A O 1
ATOM 1417 N N . GLY A 1 184 ? 1.206 3.055 -5.118 1.00 89.00 184 GLY A N 1
ATOM 1418 C CA . GLY A 1 184 ? 1.133 4.177 -6.051 1.00 89.00 184 GLY A CA 1
ATOM 1419 C C . GLY A 1 184 ? 2.519 4.544 -6.574 1.00 89.00 184 GLY A C 1
ATOM 1420 O O . GLY A 1 184 ? 3.349 3.669 -6.776 1.00 89.00 184 GLY A O 1
ATOM 1421 N N . ILE A 1 185 ? 2.788 5.831 -6.788 1.00 91.69 185 ILE A N 1
ATOM 1422 C CA . ILE A 1 185 ? 4.016 6.279 -7.458 1.00 91.69 185 ILE A CA 1
ATOM 1423 C C . ILE A 1 185 ? 5.261 5.975 -6.604 1.00 91.69 185 ILE A C 1
ATOM 1425 O O . ILE A 1 185 ? 5.575 6.701 -5.660 1.00 91.69 185 ILE A O 1
ATOM 1429 N N . VAL A 1 186 ? 6.003 4.929 -6.964 1.00 93.56 186 VAL A N 1
ATOM 1430 C CA . VAL A 1 186 ? 7.307 4.599 -6.379 1.00 93.56 186 VAL A CA 1
ATOM 1431 C C . VAL A 1 186 ? 8.399 5.451 -7.029 1.00 93.56 186 VAL A C 1
ATOM 1433 O O . VAL A 1 186 ? 8.480 5.558 -8.258 1.00 93.56 186 VAL A O 1
ATOM 1436 N N . ASP A 1 187 ? 9.257 6.059 -6.210 1.00 92.00 187 ASP A N 1
ATOM 1437 C CA . ASP A 1 187 ? 10.346 6.924 -6.678 1.00 92.00 187 ASP A CA 1
ATOM 1438 C C . ASP A 1 187 ? 11.607 6.807 -5.794 1.00 92.00 187 ASP A C 1
ATOM 1440 O O . ASP A 1 187 ? 11.664 6.082 -4.794 1.00 92.00 187 ASP A O 1
ATOM 1444 N N . THR A 1 188 ? 12.657 7.528 -6.182 1.00 88.75 188 THR A N 1
ATOM 1445 C CA . THR A 1 188 ? 13.849 7.754 -5.364 1.00 88.75 188 THR A CA 1
ATOM 1446 C C . THR A 1 188 ? 13.493 8.537 -4.104 1.00 88.75 188 THR A C 1
ATOM 1448 O O . THR A 1 188 ? 12.628 9.413 -4.127 1.00 88.75 188 THR A O 1
ATOM 1451 N N . GLU A 1 189 ? 14.228 8.305 -3.015 1.00 85.75 189 GLU A N 1
ATOM 1452 C CA . GLU A 1 189 ? 14.049 9.061 -1.769 1.00 85.75 189 GLU A CA 1
ATOM 1453 C C . GLU A 1 189 ? 14.122 10.576 -2.012 1.00 85.75 189 GLU A C 1
ATOM 1455 O O . GLU A 1 189 ? 13.280 11.328 -1.548 1.00 85.75 189 GLU A O 1
ATOM 1460 N N . ALA A 1 190 ? 15.060 11.040 -2.843 1.00 82.88 190 ALA A N 1
ATOM 1461 C CA . ALA A 1 190 ? 15.216 12.465 -3.138 1.00 82.88 190 ALA A CA 1
ATOM 1462 C C . ALA A 1 190 ? 13.997 13.121 -3.815 1.00 82.88 190 ALA A C 1
ATOM 1464 O O . ALA A 1 190 ? 13.908 14.348 -3.843 1.00 82.88 190 ALA A O 1
ATOM 1465 N N . LYS A 1 191 ? 13.092 12.326 -4.394 1.00 83.56 191 LYS A N 1
ATOM 1466 C CA . LYS A 1 191 ? 11.836 12.790 -4.993 1.00 83.56 191 LYS A CA 1
ATOM 1467 C C . LYS A 1 191 ? 10.633 12.582 -4.076 1.00 83.56 191 LYS A C 1
ATOM 1469 O O . LYS A 1 191 ? 9.585 13.159 -4.355 1.00 83.56 191 LYS A O 1
ATOM 1474 N N . CYS A 1 192 ? 10.779 11.790 -3.017 1.00 79.44 192 CYS A N 1
ATOM 1475 C CA . CYS A 1 192 ? 9.749 11.565 -2.013 1.00 79.44 192 CYS A CA 1
ATOM 1476 C C . CYS A 1 192 ? 9.753 12.708 -1.001 1.00 79.44 192 CYS A C 1
ATOM 1478 O O . CYS A 1 192 ? 10.807 13.194 -0.595 1.00 79.44 192 CYS A O 1
ATOM 1480 N N . GLU A 1 193 ? 8.571 13.113 -0.554 1.00 72.00 193 GLU A N 1
ATOM 1481 C CA . GLU A 1 193 ? 8.412 14.262 0.348 1.00 72.00 193 GLU A CA 1
ATOM 1482 C C . GLU A 1 193 ? 9.117 14.050 1.689 1.00 72.00 193 GLU A C 1
ATOM 1484 O O . GLU A 1 193 ? 9.535 15.007 2.320 1.00 72.00 193 GLU A O 1
ATOM 1489 N N . LEU A 1 194 ? 9.316 12.794 2.085 1.00 65.75 194 LEU A N 1
ATOM 1490 C CA . LEU A 1 194 ? 9.954 12.405 3.337 1.00 65.75 194 LEU A CA 1
ATOM 1491 C C . LEU A 1 194 ? 11.278 11.667 3.176 1.00 65.75 194 LEU A C 1
ATOM 1493 O O . LEU A 1 194 ? 11.777 11.114 4.156 1.00 65.75 194 LEU A O 1
ATOM 1497 N N . TYR A 1 195 ? 11.849 11.628 1.972 1.00 70.50 195 TYR A N 1
ATOM 1498 C CA . TYR A 1 195 ? 12.940 10.708 1.659 1.00 70.50 195 TYR A CA 1
ATOM 1499 C C . TYR A 1 195 ? 12.561 9.244 1.923 1.00 70.50 195 TYR A C 1
ATOM 1501 O O . TYR A 1 195 ? 12.020 8.605 1.029 1.00 70.50 195 TYR A O 1
ATOM 1509 N N . SER A 1 196 ? 12.827 8.744 3.128 1.00 69.94 196 SER A N 1
ATOM 1510 C CA . SER A 1 196 ? 12.429 7.434 3.647 1.00 69.94 196 SER A CA 1
ATOM 1511 C C . SER A 1 196 ? 12.013 7.630 5.104 1.00 69.94 196 SER A C 1
ATOM 1513 O O . SER A 1 196 ? 12.765 8.229 5.879 1.00 69.94 196 SER A O 1
ATOM 1515 N N . GLN A 1 197 ? 10.822 7.165 5.478 1.00 71.94 197 GLN A N 1
ATOM 1516 C CA . GLN A 1 197 ? 10.342 7.205 6.867 1.00 71.94 197 GLN A CA 1
ATOM 1517 C C . GLN A 1 197 ? 10.837 6.029 7.683 1.00 71.94 197 GLN A C 1
ATOM 1519 O O . GLN A 1 197 ? 11.013 6.140 8.896 1.00 71.94 197 GLN A O 1
ATOM 1524 N N . PHE A 1 198 ? 11.043 4.901 7.018 1.00 77.81 198 PHE A N 1
ATOM 1525 C CA . PHE A 1 198 ? 11.521 3.708 7.674 1.00 77.81 198 PHE A CA 1
ATOM 1526 C C . PHE A 1 198 ? 13.033 3.588 7.552 1.00 77.81 198 PHE A C 1
ATOM 1528 O O . PHE A 1 198 ? 13.635 3.982 6.546 1.00 77.81 198 PHE A O 1
ATOM 1535 N N . ASP A 1 199 ? 13.637 2.995 8.578 1.00 81.75 199 ASP A N 1
ATOM 1536 C CA . ASP A 1 199 ? 15.025 2.579 8.499 1.00 81.75 199 ASP A CA 1
ATOM 1537 C C . ASP A 1 199 ? 15.170 1.509 7.406 1.00 81.75 199 ASP A C 1
ATOM 1539 O O . ASP A 1 199 ? 14.377 0.558 7.358 1.00 81.75 199 ASP A O 1
ATOM 1543 N N . PRO A 1 200 ? 16.169 1.631 6.514 1.00 85.75 200 PRO A N 1
ATOM 1544 C CA . PRO A 1 200 ? 16.375 0.656 5.461 1.00 85.75 200 PRO A CA 1
ATOM 1545 C C . PRO A 1 200 ? 16.569 -0.751 6.023 1.00 85.75 200 PRO A C 1
ATOM 1547 O O . PRO A 1 200 ? 17.328 -0.973 6.969 1.00 85.75 200 PRO A O 1
ATOM 1550 N N . LEU A 1 201 ? 15.928 -1.726 5.380 1.00 88.12 201 LEU A N 1
ATOM 1551 C CA . LEU A 1 201 ? 16.147 -3.131 5.696 1.00 88.12 201 LEU A CA 1
ATOM 1552 C C . LEU A 1 201 ? 17.611 -3.518 5.462 1.00 88.12 201 LEU A C 1
ATOM 1554 O O . LEU A 1 201 ? 18.232 -3.106 4.476 1.00 88.12 201 LEU A O 1
ATOM 1558 N N . LEU A 1 202 ? 18.126 -4.392 6.328 1.00 88.31 202 LEU A N 1
ATOM 1559 C CA . LEU A 1 202 ? 19.394 -5.075 6.089 1.00 88.31 202 LEU A CA 1
ATOM 1560 C C . LEU A 1 202 ? 19.337 -5.819 4.749 1.00 88.31 202 LEU A C 1
ATOM 1562 O O . LEU A 1 202 ? 18.301 -6.368 4.376 1.00 88.31 202 LEU A O 1
ATOM 1566 N N . ALA A 1 203 ? 20.465 -5.904 4.044 1.00 80.06 203 ALA A N 1
ATOM 1567 C CA . ALA A 1 203 ? 20.534 -6.598 2.754 1.00 80.06 203 ALA A CA 1
ATOM 1568 C C . ALA A 1 203 ? 20.129 -8.087 2.835 1.00 80.06 203 ALA A C 1
ATOM 1570 O O . ALA A 1 203 ? 19.724 -8.671 1.835 1.00 80.06 203 ALA A O 1
ATOM 1571 N N . SER A 1 204 ? 20.221 -8.691 4.023 1.00 82.31 204 SER A N 1
ATOM 1572 C CA . SER A 1 204 ? 19.821 -10.070 4.323 1.00 82.31 204 SER A CA 1
ATOM 1573 C C . SER A 1 204 ? 18.364 -10.220 4.785 1.00 82.31 204 SER A C 1
ATOM 1575 O O . SER A 1 204 ? 17.976 -11.309 5.212 1.00 82.31 204 SER A O 1
ATOM 1577 N N . ALA A 1 205 ? 17.559 -9.151 4.748 1.00 87.56 205 ALA A N 1
ATOM 1578 C CA . ALA A 1 205 ? 16.160 -9.207 5.157 1.00 87.56 205 ALA A CA 1
ATOM 1579 C C . ALA A 1 205 ? 15.373 -10.191 4.281 1.00 87.56 205 ALA A C 1
ATOM 1581 O O . ALA A 1 205 ? 15.384 -10.118 3.051 1.00 87.56 205 ALA A O 1
ATOM 1582 N N . ASN A 1 206 ? 14.681 -11.121 4.936 1.00 87.19 206 ASN A N 1
ATOM 1583 C CA . ASN A 1 206 ? 13.954 -12.194 4.274 1.00 87.19 206 ASN A CA 1
ATOM 1584 C C . ASN A 1 206 ? 12.462 -11.882 4.240 1.00 87.19 206 ASN A C 1
ATOM 1586 O O . ASN A 1 206 ? 11.795 -11.867 5.271 1.00 87.19 206 ASN A O 1
ATOM 1590 N N . PHE A 1 207 ? 11.920 -11.729 3.037 1.00 90.62 207 PHE A N 1
ATOM 1591 C CA . PHE A 1 207 ? 10.489 -11.547 2.837 1.00 90.62 207 PHE A CA 1
ATOM 1592 C C . PHE A 1 207 ? 9.767 -12.892 2.973 1.00 90.62 207 PHE A C 1
ATOM 1594 O O . PHE A 1 207 ? 10.117 -13.890 2.330 1.00 90.62 207 PHE A O 1
ATOM 1601 N N . THR A 1 208 ? 8.766 -12.932 3.849 1.00 87.19 208 THR A N 1
ATOM 1602 C CA . THR A 1 208 ? 7.954 -14.128 4.127 1.00 87.19 208 THR A CA 1
ATOM 1603 C C . THR A 1 208 ? 6.586 -14.081 3.457 1.00 87.19 208 THR A C 1
ATOM 1605 O O . THR A 1 208 ? 5.975 -15.135 3.267 1.00 87.19 208 THR A O 1
ATOM 1608 N N . CYS A 1 209 ? 6.137 -12.893 3.041 1.00 87.00 209 CYS A N 1
ATOM 1609 C CA . CYS A 1 209 ? 4.880 -12.718 2.332 1.00 87.00 209 CYS A CA 1
ATOM 1610 C C . CYS A 1 209 ? 4.859 -13.516 1.025 1.00 87.00 209 CYS A C 1
ATOM 1612 O O . CYS A 1 209 ? 5.865 -13.654 0.330 1.00 87.00 209 CYS A O 1
ATOM 1614 N N . SER A 1 210 ? 3.698 -14.093 0.723 1.00 88.19 210 SER A N 1
ATOM 1615 C CA . SER A 1 210 ? 3.480 -14.931 -0.458 1.00 88.19 210 SER A CA 1
ATOM 1616 C C . SER A 1 210 ? 2.400 -14.293 -1.314 1.00 88.19 210 SER A C 1
ATOM 1618 O O . SER A 1 210 ? 1.234 -14.715 -1.274 1.00 88.19 210 SER A O 1
ATOM 1620 N N . LEU A 1 211 ? 2.804 -13.260 -2.056 1.00 92.94 211 LEU A N 1
ATOM 1621 C CA . LEU A 1 211 ? 1.893 -12.438 -2.838 1.00 92.94 211 LEU A CA 1
ATOM 1622 C C . LEU A 1 211 ? 1.234 -13.248 -3.959 1.00 92.94 211 LEU A C 1
ATOM 1624 O O . LEU A 1 211 ? 1.857 -14.055 -4.658 1.00 92.94 211 LEU A O 1
ATOM 1628 N N . LYS A 1 212 ? -0.066 -13.009 -4.096 1.00 94.75 212 LYS A N 1
ATOM 1629 C CA . LYS A 1 212 ? -0.902 -13.398 -5.227 1.00 94.75 212 LYS A CA 1
ATOM 1630 C C . LYS A 1 212 ? -1.001 -12.261 -6.227 1.00 94.75 212 LYS A C 1
ATOM 1632 O O . LYS A 1 212 ? -0.932 -12.536 -7.419 1.00 94.75 212 LYS A O 1
ATOM 1637 N N . GLN A 1 213 ? -1.145 -11.029 -5.744 1.00 96.25 213 GLN A N 1
ATOM 1638 C CA . GLN A 1 213 ? -1.294 -9.854 -6.583 1.00 96.25 213 GLN A CA 1
ATOM 1639 C C . GLN A 1 213 ? -0.361 -8.729 -6.135 1.00 96.25 213 GLN A C 1
ATOM 1641 O O . GLN A 1 213 ? -0.274 -8.414 -4.946 1.00 96.25 213 GLN A O 1
ATOM 1646 N N . LEU A 1 214 ? 0.317 -8.115 -7.103 1.00 96.88 214 LEU A N 1
ATOM 1647 C CA . LEU A 1 214 ? 1.115 -6.911 -6.907 1.00 96.88 214 LEU A CA 1
ATOM 1648 C C . LEU A 1 214 ? 0.806 -5.899 -8.009 1.00 96.88 214 LEU A C 1
ATOM 1650 O O . LEU A 1 214 ? 0.947 -6.210 -9.188 1.00 96.88 214 LEU A O 1
ATOM 1654 N N . THR A 1 215 ? 0.466 -4.677 -7.617 1.00 97.25 215 THR A N 1
ATOM 1655 C CA . THR A 1 215 ? 0.384 -3.525 -8.520 1.00 97.25 215 THR A CA 1
ATOM 1656 C C . THR A 1 215 ? 1.372 -2.462 -8.061 1.00 97.25 215 THR A C 1
ATOM 1658 O O . THR A 1 215 ? 1.357 -2.081 -6.891 1.00 97.25 215 THR A O 1
ATOM 1661 N N . ILE A 1 216 ? 2.230 -1.986 -8.962 1.00 96.81 216 ILE A N 1
ATOM 1662 C CA . ILE A 1 216 ? 3.155 -0.877 -8.701 1.00 96.81 216 ILE A CA 1
ATOM 1663 C C . ILE A 1 216 ? 3.103 0.106 -9.866 1.00 96.81 216 ILE A C 1
ATOM 1665 O O . ILE A 1 216 ? 3.271 -0.299 -11.014 1.00 96.81 216 ILE A O 1
ATOM 1669 N N . THR A 1 217 ? 2.972 1.392 -9.557 1.00 96.00 217 THR A N 1
ATOM 1670 C CA . THR A 1 217 ? 3.270 2.486 -10.489 1.00 96.00 217 THR A CA 1
ATOM 1671 C C . THR A 1 217 ? 4.640 3.074 -10.131 1.00 96.00 217 THR A C 1
ATOM 1673 O O . THR A 1 217 ? 4.934 3.261 -8.959 1.00 96.00 217 THR A O 1
ATOM 1676 N N . SER A 1 218 ? 5.537 3.339 -11.082 1.00 95.12 218 SER A N 1
ATOM 1677 C CA . SER A 1 218 ? 6.922 3.721 -10.761 1.00 95.12 218 SER A CA 1
ATOM 1678 C C . SER A 1 218 ? 7.558 4.684 -11.763 1.00 95.12 218 SER A C 1
ATOM 1680 O O . SER A 1 218 ? 7.368 4.569 -12.974 1.00 95.12 218 SER A O 1
ATOM 1682 N N . HIS A 1 219 ? 8.393 5.596 -11.254 1.00 94.06 219 HIS A N 1
ATOM 1683 C CA . HIS A 1 219 ? 9.348 6.394 -12.040 1.00 94.06 219 HIS A CA 1
ATOM 1684 C C . HIS A 1 219 ? 10.767 5.806 -12.063 1.00 94.06 219 HIS A C 1
ATOM 1686 O O . HIS A 1 219 ? 11.625 6.321 -12.788 1.00 94.06 219 HIS A O 1
ATOM 1692 N N . VAL A 1 220 ? 11.019 4.771 -11.257 1.00 95.06 220 VAL A N 1
ATOM 1693 C CA . VAL A 1 220 ? 12.343 4.196 -10.975 1.00 95.06 220 VAL A CA 1
ATOM 1694 C C . VAL A 1 220 ? 12.366 2.681 -11.161 1.00 95.06 220 VAL A C 1
ATOM 1696 O O . VAL A 1 220 ? 11.326 2.038 -11.325 1.00 95.06 220 VAL A O 1
ATOM 1699 N N . ASP A 1 221 ? 13.562 2.100 -11.098 1.00 93.50 221 ASP A N 1
ATOM 1700 C CA . ASP A 1 221 ? 13.733 0.653 -11.088 1.00 93.50 221 ASP A CA 1
ATOM 1701 C C . ASP A 1 221 ? 13.112 0.011 -9.832 1.00 93.50 221 ASP A C 1
ATOM 1703 O O . ASP A 1 221 ? 13.440 0.354 -8.693 1.00 93.50 221 ASP A O 1
ATOM 1707 N N . VAL A 1 222 ? 12.227 -0.963 -10.055 1.00 94.75 222 VAL A N 1
ATOM 1708 C CA . VAL A 1 222 ? 11.532 -1.743 -9.019 1.00 94.75 222 VAL A CA 1
ATOM 1709 C C . VAL A 1 222 ? 12.093 -3.158 -8.870 1.00 94.75 222 VAL A C 1
ATOM 1711 O O . VAL A 1 222 ? 11.541 -3.955 -8.108 1.00 94.75 222 VAL A O 1
ATOM 1714 N N . SER A 1 223 ? 13.208 -3.480 -9.536 1.00 94.00 223 SER A N 1
ATOM 1715 C CA . SER A 1 223 ? 13.842 -4.805 -9.490 1.00 94.00 223 SER A CA 1
ATOM 1716 C C . SER A 1 223 ? 14.125 -5.263 -8.062 1.00 94.00 223 SER A C 1
ATOM 1718 O O . SER A 1 223 ? 13.903 -6.424 -7.720 1.00 94.00 223 SER A O 1
ATOM 1720 N N . ARG A 1 224 ? 14.546 -4.339 -7.188 1.00 91.50 224 ARG A N 1
ATOM 1721 C CA . ARG A 1 224 ? 14.786 -4.637 -5.768 1.00 91.50 224 ARG A CA 1
ATOM 1722 C C . ARG A 1 224 ? 13.507 -5.027 -5.019 1.00 91.50 224 ARG A C 1
ATOM 1724 O O . ARG A 1 224 ? 13.591 -5.813 -4.082 1.00 91.50 224 ARG A O 1
ATOM 1731 N N . ILE A 1 225 ? 12.345 -4.508 -5.416 1.00 94.25 225 ILE A N 1
ATOM 1732 C CA . ILE A 1 225 ? 11.049 -4.859 -4.820 1.00 94.25 225 ILE A CA 1
ATOM 1733 C C . ILE A 1 225 ? 10.602 -6.224 -5.343 1.00 94.25 225 ILE A C 1
ATOM 1735 O O . ILE A 1 225 ? 10.482 -7.172 -4.569 1.00 94.25 225 ILE A O 1
ATOM 1739 N N . VAL A 1 226 ? 10.432 -6.350 -6.661 1.00 94.50 226 VAL A N 1
ATOM 1740 C CA . VAL A 1 226 ? 9.904 -7.563 -7.309 1.00 94.50 226 VAL A CA 1
ATOM 1741 C C . VAL A 1 226 ? 10.811 -8.774 -7.053 1.00 94.50 226 VAL A C 1
ATOM 1743 O O . VAL A 1 226 ? 10.332 -9.850 -6.689 1.00 94.50 226 VAL A O 1
ATOM 1746 N N . GLY A 1 227 ? 12.130 -8.591 -7.147 1.00 90.31 227 GLY A N 1
ATOM 1747 C CA . GLY A 1 227 ? 13.126 -9.644 -6.941 1.00 90.31 227 GLY A CA 1
ATOM 1748 C C . GLY A 1 227 ? 13.359 -10.048 -5.478 1.00 90.31 227 GLY A C 1
ATOM 1749 O O . GLY A 1 227 ? 14.017 -11.065 -5.222 1.00 90.31 227 GLY A O 1
ATOM 1750 N N . SER A 1 228 ? 12.841 -9.291 -4.504 1.00 89.44 228 SER A N 1
ATOM 1751 C CA . SER A 1 228 ? 12.926 -9.642 -3.074 1.00 89.44 228 SER A CA 1
ATOM 1752 C C . SER A 1 228 ? 11.761 -10.517 -2.605 1.00 89.44 228 SER A C 1
ATOM 1754 O O . SER A 1 228 ? 11.873 -11.184 -1.577 1.00 89.44 228 SER A O 1
ATOM 1756 N N . LEU A 1 229 ? 10.656 -10.541 -3.351 1.00 91.25 229 LEU A N 1
ATOM 1757 C CA . LEU A 1 229 ? 9.410 -11.188 -2.950 1.00 91.25 229 LEU A CA 1
ATOM 1758 C C . LEU A 1 229 ? 9.409 -12.698 -3.206 1.00 91.25 229 LEU A C 1
ATOM 1760 O O . LEU A 1 229 ? 10.062 -13.206 -4.121 1.00 91.25 229 LEU A O 1
ATOM 1764 N N . LYS A 1 230 ? 8.620 -13.417 -2.399 1.00 85.69 230 LYS A N 1
ATOM 1765 C CA . LYS A 1 230 ? 8.253 -14.808 -2.672 1.00 85.69 230 LYS A CA 1
ATOM 1766 C C . LYS A 1 230 ? 6.918 -14.836 -3.401 1.00 85.69 230 LYS A C 1
ATOM 1768 O O . LYS A 1 230 ? 5.924 -14.269 -2.947 1.00 85.69 230 LYS A O 1
ATOM 1773 N N . TRP A 1 231 ? 6.903 -15.540 -4.521 1.00 89.62 231 TRP A N 1
ATOM 1774 C CA . TRP A 1 231 ? 5.747 -15.617 -5.400 1.00 89.62 231 TRP A CA 1
ATOM 1775 C C . TRP A 1 231 ? 4.977 -16.913 -5.192 1.00 89.62 231 TRP A C 1
ATOM 1777 O O . TRP A 1 231 ? 5.559 -17.979 -4.975 1.00 89.62 231 TRP A O 1
ATOM 1787 N N . ARG A 1 232 ? 3.647 -16.832 -5.282 1.00 82.62 232 ARG A N 1
ATOM 1788 C CA . ARG A 1 232 ? 2.816 -18.031 -5.424 1.00 82.62 232 ARG A CA 1
ATOM 1789 C C . ARG A 1 232 ? 2.979 -18.655 -6.806 1.00 82.62 232 ARG A C 1
ATOM 1791 O O . ARG A 1 232 ? 3.575 -18.072 -7.697 1.00 82.62 232 ARG A O 1
ATOM 1798 N N . SER A 1 233 ? 2.392 -19.834 -6.992 1.00 79.81 233 SER A N 1
ATOM 1799 C CA . SER A 1 233 ? 2.493 -20.615 -8.225 1.00 79.81 233 SER A CA 1
ATOM 1800 C C . SER A 1 233 ? 1.940 -19.937 -9.477 1.00 79.81 233 SER A C 1
ATOM 1802 O O . SER A 1 233 ? 2.203 -20.454 -10.548 1.00 79.81 233 SER A O 1
ATOM 1804 N N . ARG A 1 234 ? 1.157 -18.855 -9.377 1.00 91.12 234 ARG A N 1
ATOM 1805 C CA . ARG A 1 234 ? 0.667 -18.078 -10.528 1.00 91.12 234 ARG A CA 1
ATOM 1806 C C . ARG A 1 234 ? 0.295 -16.653 -10.089 1.00 91.12 234 ARG A C 1
ATOM 1808 O O . ARG A 1 234 ? -0.884 -16.404 -9.830 1.00 91.12 234 ARG A O 1
ATOM 1815 N N . PRO A 1 235 ? 1.268 -15.754 -9.877 1.00 94.25 235 PRO A N 1
ATOM 1816 C CA . PRO A 1 235 ? 0.973 -14.411 -9.403 1.00 94.25 235 PRO A CA 1
ATOM 1817 C C . PRO A 1 235 ? 0.422 -13.537 -10.537 1.00 94.25 235 PRO A C 1
ATOM 1819 O O . PRO A 1 235 ? 0.630 -13.818 -11.719 1.00 94.25 235 PRO A O 1
ATOM 1822 N N . ILE A 1 236 ? -0.280 -12.475 -10.153 1.00 96.75 236 ILE A N 1
ATOM 1823 C CA . ILE A 1 236 ? -0.743 -11.402 -11.030 1.00 96.75 236 ILE A CA 1
ATOM 1824 C C . ILE A 1 236 ? 0.091 -10.170 -10.693 1.00 96.75 236 ILE A C 1
ATOM 1826 O O . ILE A 1 236 ? 0.060 -9.686 -9.560 1.00 96.75 236 ILE A O 1
ATOM 1830 N N . ILE A 1 237 ? 0.858 -9.673 -11.656 1.00 97.12 237 ILE A N 1
ATOM 1831 C CA . ILE A 1 237 ? 1.738 -8.522 -11.467 1.00 97.12 237 ILE A CA 1
ATOM 1832 C C . ILE A 1 237 ? 1.346 -7.451 -12.479 1.00 97.12 237 ILE A C 1
ATOM 1834 O O . ILE A 1 237 ? 1.308 -7.711 -13.675 1.00 97.12 237 ILE A O 1
ATOM 1838 N N . THR A 1 238 ? 1.065 -6.241 -12.006 1.00 97.81 238 THR A N 1
ATOM 1839 C CA . THR A 1 238 ? 0.878 -5.056 -12.848 1.00 97.81 238 THR A CA 1
ATOM 1840 C C . THR A 1 238 ? 1.964 -4.042 -12.529 1.00 97.81 238 THR A C 1
ATOM 1842 O O . THR A 1 238 ? 2.049 -3.571 -11.395 1.00 97.81 238 THR A O 1
ATOM 1845 N N . LEU A 1 239 ? 2.783 -3.699 -13.519 1.00 97.44 239 LEU A N 1
ATOM 1846 C CA . LEU A 1 239 ? 3.809 -2.667 -13.407 1.00 97.44 239 LEU A CA 1
ATOM 1847 C C . LEU A 1 239 ? 3.478 -1.525 -14.364 1.00 97.44 239 LEU A C 1
ATOM 1849 O O . LEU A 1 239 ? 3.421 -1.728 -15.571 1.00 97.44 239 LEU A O 1
ATOM 1853 N N . GLU A 1 240 ? 3.280 -0.325 -13.840 1.00 97.25 240 GLU A N 1
ATOM 1854 C CA . GLU A 1 240 ? 3.099 0.888 -14.632 1.00 97.25 240 GLU A CA 1
ATOM 1855 C C . GLU A 1 240 ? 4.352 1.754 -14.536 1.00 97.25 240 GLU A C 1
ATOM 1857 O O . GLU A 1 240 ? 4.702 2.245 -13.466 1.00 97.25 240 GLU A O 1
ATOM 1862 N N . ILE A 1 241 ? 5.057 1.916 -15.652 1.00 96.81 241 ILE A N 1
ATOM 1863 C CA . ILE A 1 241 ? 6.352 2.587 -15.726 1.00 96.81 241 ILE A CA 1
ATOM 1864 C C . ILE A 1 241 ? 6.175 3.940 -16.401 1.00 96.81 241 ILE A C 1
ATOM 1866 O O . ILE A 1 241 ? 5.998 4.051 -17.611 1.00 96.81 241 ILE A O 1
ATOM 1870 N N . LEU A 1 242 ? 6.261 4.987 -15.586 1.00 94.56 242 LEU A N 1
ATOM 1871 C CA . LEU A 1 242 ? 6.018 6.369 -15.993 1.00 94.56 242 LEU A CA 1
ATOM 1872 C C . LEU A 1 242 ? 7.245 7.035 -16.640 1.00 94.56 242 LEU A C 1
ATOM 1874 O O . LEU A 1 242 ? 7.153 8.150 -17.145 1.00 94.56 242 LEU A O 1
ATOM 1878 N N . ASN A 1 243 ? 8.418 6.398 -16.576 1.00 94.00 243 ASN A N 1
ATOM 1879 C CA . ASN A 1 243 ? 9.678 6.936 -17.088 1.00 94.00 243 ASN A CA 1
ATOM 1880 C C . ASN A 1 243 ? 10.207 6.082 -18.247 1.00 94.00 243 ASN A C 1
ATOM 1882 O O . ASN A 1 243 ? 10.628 4.947 -18.036 1.00 94.00 243 ASN A O 1
ATOM 1886 N N . ASN A 1 244 ? 10.273 6.659 -19.449 1.00 92.31 244 ASN A N 1
ATOM 1887 C CA . ASN A 1 244 ? 10.726 5.968 -20.664 1.00 92.31 244 ASN A CA 1
ATOM 1888 C C . ASN A 1 244 ? 12.153 5.404 -20.543 1.00 92.31 244 ASN A C 1
ATOM 1890 O O . ASN A 1 244 ? 12.443 4.340 -21.083 1.00 92.31 244 ASN A O 1
ATOM 1894 N N . ALA A 1 245 ? 13.045 6.080 -19.809 1.00 92.25 245 ALA A N 1
ATOM 1895 C CA . ALA A 1 245 ? 14.395 5.568 -19.582 1.00 92.25 245 ALA A CA 1
ATOM 1896 C C . ALA A 1 245 ? 14.380 4.297 -18.717 1.00 92.25 245 ALA A C 1
ATOM 1898 O O . ALA A 1 245 ? 15.162 3.383 -18.958 1.00 92.25 245 ALA A O 1
ATOM 1899 N N . MET A 1 246 ? 13.468 4.219 -17.741 1.00 94.31 246 MET A N 1
ATOM 1900 C CA . MET A 1 246 ? 13.267 3.006 -16.941 1.00 94.31 246 MET A CA 1
ATOM 1901 C C . MET A 1 246 ? 12.532 1.927 -17.725 1.00 94.31 246 MET A C 1
ATOM 1903 O O . MET A 1 246 ? 12.823 0.752 -17.543 1.00 94.31 246 MET A O 1
ATOM 1907 N N . ALA A 1 247 ? 11.621 2.293 -18.629 1.00 94.50 247 ALA A N 1
ATOM 1908 C CA . ALA A 1 247 ? 10.966 1.322 -19.497 1.00 94.50 247 ALA A CA 1
ATOM 1909 C C . ALA A 1 247 ? 11.996 0.552 -20.343 1.00 94.50 247 ALA A C 1
ATOM 1911 O O . ALA A 1 247 ? 11.900 -0.667 -20.440 1.00 94.50 247 ALA A O 1
ATOM 1912 N N . GLY A 1 248 ? 13.031 1.232 -20.854 1.00 93.25 248 GLY A N 1
ATOM 1913 C CA . GLY A 1 248 ? 14.113 0.637 -21.650 1.00 93.25 248 GLY A CA 1
ATOM 1914 C C . GLY A 1 248 ? 15.241 -0.066 -20.877 1.00 93.25 248 GLY A C 1
ATOM 1915 O O . GLY A 1 248 ? 16.239 -0.436 -21.493 1.00 93.25 248 GLY A O 1
ATOM 1916 N N . GLN A 1 249 ? 15.139 -0.228 -19.553 1.00 94.62 249 GLN A N 1
ATOM 1917 C CA . GLN A 1 249 ? 16.198 -0.861 -18.753 1.00 94.62 249 GLN A CA 1
ATOM 1918 C C . GLN A 1 249 ? 16.294 -2.387 -18.964 1.00 94.62 249 GLN A C 1
ATOM 1920 O O . GLN A 1 249 ? 15.450 -2.999 -19.619 1.00 94.62 249 GLN A O 1
ATOM 1925 N N . ASP A 1 250 ? 17.306 -3.026 -18.364 1.00 93.25 250 ASP A N 1
ATOM 1926 C CA . ASP A 1 250 ? 17.383 -4.492 -18.311 1.00 93.25 250 ASP A CA 1
ATOM 1927 C C . ASP A 1 250 ? 16.498 -5.056 -17.187 1.00 93.25 250 ASP A C 1
ATOM 1929 O O . ASP A 1 250 ? 16.792 -4.921 -16.000 1.00 93.25 250 ASP A O 1
ATOM 1933 N N . TRP A 1 251 ? 15.418 -5.733 -17.573 1.00 94.94 251 TRP A N 1
ATOM 1934 C CA . TRP A 1 251 ? 14.425 -6.296 -16.656 1.00 94.94 251 TRP A CA 1
ATOM 1935 C C . TRP A 1 251 ? 14.772 -7.693 -16.126 1.00 94.94 251 TRP A C 1
ATOM 1937 O O . TRP A 1 251 ? 14.019 -8.248 -15.321 1.00 94.94 251 TRP A O 1
ATOM 1947 N N . ARG A 1 252 ? 15.907 -8.279 -16.534 1.00 92.81 252 ARG A N 1
ATOM 1948 C CA . ARG A 1 252 ? 16.299 -9.638 -16.116 1.00 92.81 252 ARG A CA 1
ATOM 1949 C C . ARG A 1 252 ? 16.369 -9.805 -14.608 1.00 92.81 252 ARG A C 1
ATOM 1951 O O . ARG A 1 252 ? 15.876 -10.797 -14.079 1.00 92.81 252 ARG A O 1
ATOM 1958 N N . LEU A 1 253 ? 16.951 -8.833 -13.909 1.00 90.81 253 LEU A N 1
ATOM 1959 C CA . LEU A 1 253 ? 17.064 -8.885 -12.450 1.00 90.81 253 LEU A CA 1
ATOM 1960 C C . LEU A 1 253 ? 15.699 -8.762 -11.761 1.00 90.81 253 LEU A C 1
ATOM 1962 O O . LEU A 1 253 ? 15.475 -9.424 -10.749 1.00 90.81 253 LEU A O 1
ATOM 1966 N N . CYS A 1 254 ? 14.784 -7.973 -12.329 1.00 94.25 254 CYS A N 1
ATOM 1967 C CA . CYS A 1 254 ? 13.426 -7.801 -11.818 1.00 94.25 254 CYS A CA 1
ATOM 1968 C C . CYS A 1 254 ? 12.656 -9.127 -11.813 1.00 94.25 254 CYS A C 1
ATOM 1970 O O . CYS A 1 254 ? 12.065 -9.511 -10.802 1.00 94.25 254 CYS A O 1
ATOM 1972 N N . PHE A 1 255 ? 12.712 -9.856 -12.931 1.00 93.94 255 PHE A N 1
ATOM 1973 C CA . PHE A 1 255 ? 11.906 -11.059 -13.144 1.00 93.94 255 PHE A CA 1
ATOM 1974 C C . PHE A 1 255 ? 12.633 -12.374 -12.842 1.00 93.94 255 PHE A C 1
ATOM 1976 O O . PHE A 1 255 ? 12.018 -13.432 -12.914 1.00 93.94 255 PHE A O 1
ATOM 1983 N N . ALA A 1 256 ? 13.900 -12.340 -12.414 1.00 90.38 256 ALA A N 1
ATOM 1984 C CA . ALA A 1 256 ? 14.710 -13.538 -12.159 1.00 90.38 256 ALA A CA 1
ATOM 1985 C C . ALA A 1 256 ? 14.066 -14.563 -11.202 1.00 90.38 256 ALA A C 1
ATOM 1987 O O . ALA A 1 256 ? 14.330 -15.758 -11.312 1.00 90.38 256 ALA A O 1
ATOM 1988 N N . LYS A 1 257 ? 13.246 -14.107 -10.244 1.00 88.88 257 LYS A N 1
ATOM 1989 C CA . LYS A 1 257 ? 12.538 -14.973 -9.279 1.00 88.88 257 LYS A CA 1
ATOM 1990 C C . LYS A 1 257 ? 11.034 -15.077 -9.536 1.00 88.88 257 LYS A C 1
ATOM 1992 O O . LYS A 1 257 ? 10.334 -15.725 -8.759 1.00 88.88 257 LYS A O 1
ATOM 1997 N N . VAL A 1 258 ? 10.533 -14.422 -10.579 1.00 91.69 258 VAL A N 1
ATOM 1998 C CA . VAL A 1 258 ? 9.115 -14.435 -10.936 1.00 91.69 258 VAL A CA 1
ATOM 1999 C C . VAL A 1 258 ? 8.814 -15.734 -11.698 1.00 91.69 258 VAL A C 1
ATOM 2001 O O . VAL A 1 258 ? 9.536 -16.068 -12.635 1.00 91.69 258 VAL A O 1
ATOM 2004 N N . PRO A 1 259 ? 7.785 -16.510 -11.309 1.00 91.75 259 PRO A N 1
ATOM 2005 C CA . PRO A 1 259 ? 7.415 -17.732 -12.018 1.00 91.75 259 PRO A CA 1
ATOM 2006 C C . PRO A 1 259 ? 7.056 -17.462 -13.484 1.00 91.75 259 PRO A C 1
ATOM 2008 O O . PRO A 1 259 ? 6.362 -16.493 -13.779 1.00 91.75 259 PRO A O 1
ATOM 2011 N N . MET A 1 260 ? 7.446 -18.352 -14.401 1.00 89.31 260 MET A N 1
ATOM 2012 C CA . MET A 1 260 ? 7.197 -18.175 -15.845 1.00 89.31 260 MET A CA 1
ATOM 2013 C C . MET A 1 260 ? 5.711 -18.073 -16.218 1.00 89.31 260 MET A C 1
ATOM 2015 O O . MET A 1 260 ? 5.370 -17.448 -17.211 1.00 89.31 260 MET A O 1
ATOM 2019 N N . ASN A 1 261 ? 4.818 -18.669 -15.427 1.00 90.75 261 ASN A N 1
ATOM 2020 C CA . ASN A 1 261 ? 3.370 -18.659 -15.662 1.00 90.75 261 ASN A CA 1
ATOM 2021 C C . ASN A 1 261 ? 2.646 -17.449 -15.034 1.00 90.75 261 ASN A C 1
ATOM 2023 O O . ASN A 1 261 ? 1.419 -17.465 -14.887 1.00 90.75 261 ASN A O 1
ATOM 2027 N N . THR A 1 262 ? 3.399 -16.433 -14.611 1.00 94.25 262 THR A N 1
ATOM 2028 C CA . THR A 1 262 ? 2.878 -15.170 -14.076 1.00 94.25 262 THR A CA 1
ATOM 2029 C C . THR A 1 262 ? 1.996 -14.463 -15.097 1.00 94.25 262 THR A C 1
ATOM 2031 O O . THR A 1 262 ? 2.348 -14.366 -16.266 1.00 94.25 262 THR A O 1
ATOM 2034 N N . GLN A 1 263 ? 0.869 -13.916 -14.639 1.00 95.88 263 GLN A N 1
ATOM 2035 C CA . GLN A 1 263 ? 0.092 -12.961 -15.428 1.00 95.88 263 GLN A CA 1
ATOM 2036 C C . GLN A 1 263 ? 0.708 -11.578 -15.229 1.00 95.88 263 GLN A C 1
ATOM 2038 O O . GLN A 1 263 ? 0.471 -10.934 -14.205 1.00 95.88 263 GLN A O 1
ATOM 2043 N N . LEU A 1 264 ? 1.550 -11.158 -16.170 1.00 97.00 264 LEU A N 1
ATOM 2044 C CA . LEU A 1 264 ? 2.244 -9.877 -16.113 1.00 97.00 264 LEU A CA 1
ATOM 2045 C C . LEU A 1 264 ? 1.546 -8.869 -17.026 1.00 97.00 264 LEU A C 1
ATOM 2047 O O . LEU A 1 264 ? 1.331 -9.130 -18.202 1.00 97.00 264 LEU A O 1
ATOM 2051 N N . THR A 1 265 ? 1.208 -7.703 -16.490 1.00 98.12 265 THR A N 1
ATOM 2052 C CA . THR A 1 265 ? 0.785 -6.534 -17.263 1.00 98.12 265 THR A CA 1
ATOM 2053 C C . THR A 1 265 ? 1.809 -5.429 -17.073 1.00 98.12 265 THR A C 1
ATOM 2055 O O . THR A 1 265 ? 2.098 -5.046 -15.939 1.00 98.12 265 THR A O 1
ATOM 2058 N N . MET A 1 266 ? 2.348 -4.906 -18.166 1.00 97.62 266 MET A N 1
ATOM 2059 C CA . MET A 1 266 ? 3.287 -3.792 -18.156 1.00 97.62 266 MET A CA 1
ATOM 2060 C C . MET A 1 266 ? 2.689 -2.611 -18.907 1.00 97.62 266 MET A C 1
ATOM 2062 O O . MET A 1 266 ? 2.309 -2.739 -20.063 1.00 97.62 266 MET A O 1
ATOM 2066 N N . LYS A 1 267 ? 2.588 -1.464 -18.238 1.00 97.19 267 LYS A N 1
ATOM 2067 C CA . LYS A 1 267 ? 2.054 -0.230 -18.818 1.00 97.19 267 LYS A CA 1
ATOM 2068 C C . LYS A 1 267 ? 3.167 0.789 -18.965 1.00 97.19 267 LYS A C 1
ATOM 2070 O O . LYS A 1 267 ? 3.904 1.001 -18.001 1.00 97.19 267 LYS A O 1
ATOM 2075 N N . GLY A 1 268 ? 3.302 1.413 -20.127 1.00 95.38 268 GLY A N 1
ATOM 2076 C CA . GLY A 1 268 ? 4.328 2.429 -20.368 1.00 95.38 268 GLY A CA 1
ATOM 2077 C C . GLY A 1 268 ? 4.958 2.337 -21.753 1.00 95.38 268 GLY A C 1
ATOM 2078 O O . GLY A 1 268 ? 4.641 1.470 -22.557 1.00 95.38 268 GLY A O 1
ATOM 2079 N N . ASN A 1 269 ? 5.882 3.250 -22.038 1.00 95.56 269 ASN A N 1
ATOM 2080 C CA . ASN A 1 269 ? 6.508 3.341 -23.355 1.00 95.56 269 ASN A CA 1
ATOM 2081 C C . ASN A 1 269 ? 7.753 2.440 -23.452 1.00 95.56 269 ASN A C 1
ATOM 2083 O O . ASN A 1 269 ? 8.878 2.907 -23.248 1.00 95.56 269 ASN A O 1
ATOM 2087 N N . PHE A 1 270 ? 7.549 1.146 -23.714 1.00 96.50 270 PHE A N 1
ATOM 2088 C CA . PHE A 1 270 ? 8.621 0.152 -23.823 1.00 96.50 270 PHE A CA 1
ATOM 2089 C C . PHE A 1 270 ? 9.184 0.067 -25.251 1.00 96.50 270 PHE A C 1
ATOM 2091 O O . PHE A 1 270 ? 8.413 -0.099 -26.192 1.00 96.50 270 PHE A O 1
ATOM 2098 N N . PRO A 1 271 ? 10.516 0.125 -25.437 1.00 96.44 271 PRO A N 1
ATOM 2099 C CA . PRO A 1 271 ? 11.136 -0.171 -26.728 1.00 96.44 271 PRO A CA 1
ATOM 2100 C C . PRO A 1 271 ? 10.940 -1.639 -27.141 1.00 96.44 271 PRO A C 1
ATOM 2102 O O . PRO A 1 271 ? 10.999 -2.523 -26.285 1.00 96.44 271 PRO A O 1
ATOM 2105 N N . ASP A 1 272 ? 10.843 -1.913 -28.446 1.00 96.31 272 ASP A N 1
ATOM 2106 C CA . ASP A 1 272 ? 10.650 -3.270 -28.998 1.00 96.31 272 ASP A CA 1
ATOM 2107 C C . ASP A 1 272 ? 11.677 -4.285 -28.471 1.00 96.31 272 ASP A C 1
ATOM 2109 O O . ASP A 1 272 ? 11.328 -5.374 -28.020 1.00 96.31 272 ASP A O 1
ATOM 2113 N N . ALA A 1 273 ? 12.958 -3.901 -28.427 1.00 95.38 273 ALA A N 1
ATOM 2114 C CA . ALA A 1 273 ? 14.022 -4.765 -27.912 1.00 95.38 273 ALA A CA 1
ATOM 2115 C C . ALA A 1 273 ? 13.821 -5.144 -26.431 1.00 95.38 273 ALA A C 1
ATOM 2117 O O . ALA A 1 273 ? 14.217 -6.230 -25.998 1.00 95.38 273 ALA A O 1
ATOM 2118 N N . THR A 1 274 ? 13.211 -4.254 -25.643 1.00 95.88 274 THR A N 1
ATOM 2119 C CA . THR A 1 274 ? 12.885 -4.516 -24.241 1.00 95.88 274 THR A CA 1
ATOM 2120 C C . THR A 1 274 ? 11.664 -5.423 -24.121 1.00 95.88 274 THR A C 1
ATOM 2122 O O . THR A 1 274 ? 11.707 -6.362 -23.326 1.00 95.88 274 THR A O 1
ATOM 2125 N N . ILE A 1 275 ? 10.627 -5.198 -24.936 1.00 96.25 275 ILE A N 1
ATOM 2126 C CA . ILE A 1 275 ? 9.439 -6.064 -25.029 1.00 96.25 275 ILE A CA 1
ATOM 2127 C C . ILE A 1 275 ? 9.865 -7.507 -25.316 1.00 96.25 275 ILE A C 1
ATOM 2129 O O . ILE A 1 275 ? 9.599 -8.392 -24.503 1.00 96.25 275 ILE A O 1
ATOM 2133 N N . GLU A 1 276 ? 10.648 -7.728 -26.377 1.00 94.56 276 GLU A N 1
ATOM 2134 C CA . GLU A 1 276 ? 11.140 -9.064 -26.741 1.00 94.56 276 GLU A CA 1
ATOM 2135 C C . GLU A 1 276 ? 11.941 -9.727 -25.611 1.00 94.56 276 GLU A C 1
ATOM 2137 O O . GLU A 1 276 ? 11.875 -10.939 -25.392 1.00 94.56 276 GLU A O 1
ATOM 2142 N N . SER A 1 277 ? 12.753 -8.944 -24.894 1.00 95.31 277 SER A N 1
ATOM 2143 C CA . SER A 1 277 ? 13.539 -9.452 -23.770 1.00 95.31 277 SER A CA 1
ATOM 2144 C C . SER A 1 277 ? 12.636 -9.928 -22.630 1.00 95.31 277 SER A C 1
ATOM 2146 O O . SER A 1 277 ? 12.933 -10.950 -22.010 1.00 95.31 277 SER A O 1
ATOM 2148 N N . ILE A 1 278 ? 11.550 -9.207 -22.346 1.00 95.38 278 ILE A N 1
ATOM 2149 C CA . ILE A 1 278 ? 10.600 -9.532 -21.276 1.00 95.38 278 ILE A CA 1
ATOM 2150 C C . ILE A 1 278 ? 9.741 -10.738 -21.652 1.00 95.38 278 ILE A C 1
ATOM 2152 O O . ILE A 1 278 ? 9.609 -11.643 -20.830 1.00 95.38 278 ILE A O 1
ATOM 2156 N N . GLU A 1 279 ? 9.248 -10.817 -22.888 1.00 95.38 279 GLU A N 1
ATOM 2157 C CA . GLU A 1 279 ? 8.469 -11.961 -23.389 1.00 95.38 279 GLU A CA 1
ATOM 2158 C C . GLU A 1 279 ? 9.249 -13.282 -23.306 1.00 95.38 279 GLU A C 1
ATOM 2160 O O . GLU A 1 279 ? 8.692 -14.327 -22.980 1.00 95.38 279 GLU A O 1
ATOM 2165 N N . ARG A 1 280 ? 10.574 -13.255 -23.506 1.00 93.06 280 ARG A N 1
ATOM 2166 C CA . ARG A 1 280 ? 11.421 -14.450 -23.308 1.00 93.06 280 ARG A CA 1
ATOM 2167 C C . ARG A 1 280 ? 11.457 -14.934 -21.854 1.00 93.06 280 ARG A C 1
ATOM 2169 O O . ARG A 1 280 ? 11.746 -16.105 -21.619 1.00 93.06 280 ARG A O 1
ATOM 2176 N N . MET A 1 281 ? 11.217 -14.049 -20.887 1.00 92.31 281 MET A N 1
ATOM 2177 C CA . MET A 1 281 ? 11.224 -14.368 -19.453 1.00 92.31 281 MET A CA 1
ATOM 2178 C C . MET A 1 281 ? 9.824 -14.702 -18.931 1.00 92.31 281 MET A C 1
ATOM 2180 O O . MET A 1 281 ? 9.673 -15.614 -18.118 1.00 92.31 281 MET A O 1
ATOM 2184 N N . VAL A 1 282 ? 8.815 -13.968 -19.403 1.00 93.06 282 VAL A N 1
ATOM 2185 C CA . VAL A 1 282 ? 7.401 -14.114 -19.043 1.00 93.06 282 VAL A CA 1
ATOM 2186 C C . VAL A 1 282 ? 6.580 -14.118 -20.341 1.00 93.06 282 VAL A C 1
ATOM 2188 O O . VAL A 1 282 ? 6.176 -13.051 -20.795 1.00 93.06 282 VAL A O 1
ATOM 2191 N N . PRO A 1 283 ? 6.345 -15.293 -20.956 1.00 89.94 283 PRO A N 1
ATOM 2192 C CA . PRO A 1 283 ? 5.740 -15.388 -22.291 1.00 89.94 283 PRO A CA 1
ATOM 2193 C C . PRO A 1 283 ? 4.333 -14.796 -22.420 1.00 89.94 283 PRO A C 1
ATOM 2195 O O . PRO A 1 283 ? 3.990 -14.276 -23.474 1.00 89.94 283 PRO A O 1
ATOM 2198 N N . ASP A 1 284 ? 3.536 -14.837 -21.350 1.00 87.44 284 ASP A N 1
ATOM 2199 C CA . ASP A 1 284 ? 2.149 -14.348 -21.338 1.00 87.44 284 ASP A CA 1
ATOM 2200 C C . ASP A 1 284 ? 2.040 -12.882 -20.861 1.00 87.44 284 ASP A C 1
ATOM 2202 O O . ASP A 1 284 ? 1.035 -12.483 -20.262 1.00 87.44 284 ASP A O 1
ATOM 2206 N N . VAL A 1 285 ? 3.092 -12.078 -21.050 1.00 95.69 285 VAL A N 1
ATOM 2207 C CA . VAL A 1 285 ? 3.074 -10.655 -20.689 1.00 95.69 285 VAL A CA 1
ATOM 2208 C C . VAL A 1 285 ? 2.152 -9.860 -21.618 1.00 95.69 285 VAL A C 1
ATOM 2210 O O . VAL A 1 285 ? 2.147 -10.036 -22.832 1.00 95.69 285 VAL A O 1
ATOM 2213 N N . PHE A 1 286 ? 1.374 -8.949 -21.038 1.00 96.81 286 PHE A N 1
ATOM 2214 C CA . PHE A 1 286 ? 0.544 -7.994 -21.762 1.00 96.81 286 PHE A CA 1
ATOM 2215 C C . PHE A 1 286 ? 1.114 -6.581 -21.622 1.00 96.81 286 PHE A C 1
ATOM 2217 O O . PHE A 1 286 ? 1.335 -6.117 -20.501 1.00 96.81 286 PHE A O 1
ATOM 2224 N N . PHE A 1 287 ? 1.314 -5.889 -22.744 1.00 95.62 287 PHE A N 1
ATOM 2225 C CA . PHE A 1 287 ? 1.767 -4.497 -22.778 1.00 95.62 287 PHE A CA 1
ATOM 2226 C C . PHE A 1 287 ? 0.614 -3.545 -23.120 1.00 95.62 287 PHE A C 1
ATOM 2228 O O . PHE A 1 287 ? -0.198 -3.852 -23.995 1.00 95.62 287 PHE A O 1
ATOM 2235 N N . TRP A 1 288 ? 0.555 -2.395 -22.440 1.00 87.94 288 TRP A N 1
ATOM 2236 C CA . TRP A 1 288 ? -0.378 -1.295 -22.720 1.00 87.94 288 TRP A CA 1
ATOM 2237 C C . TRP A 1 288 ? 0.337 0.059 -22.771 1.00 87.94 288 TRP A C 1
ATOM 2239 O O . TRP A 1 288 ? 1.211 0.308 -21.905 1.00 87.94 288 TRP A O 1
#

Foldseek 3Di:
DEQEQEAAAPDGQDLVNLLVSLLVCCVVDVDAQAYEYAYAYDHHPPDPPCLQQQRVLVNVLSNLVQQQDDSDPPDPDQGNLLSYQYYAHAHAARPRHQVDDDDDLADDPVSLVSLVVSARESLSNVNHAEYHYEEAPVCVLSRYDNDQLCRHQYDAHQYPFEDELQQLQVSQLSRLNHAEYHHHEYEQLVRGPNSHPDDGDDPPRAGNYAYQEYEYEYQDDNLVVQLRDHYDPEHEYEYEHPHAVNLADDCCSSLVRPHLNYAYEYEDDHDPVSVVNVCVRRVNYHYD

Sequence (288 aa):
MELSANFGGSYPLGGNTVKQTVQNFINQNPVGNNHTLTVNWSPPSGEEEDLQGWRTSTTMDTLFARLSQAIDAGTRDELVLTLFNRISITVSNLFGEMNVSFNGKRRTPGEMAVINSNKINLGSAVNLSELVLEGSHLYFSERFSNVPYDRLTRLSVSSSARISVNDTLVLLHSCPLLRDATFGIVDTEAKCELYSQFDPLLASANFTCSLKQLTITSHVDVSRIVGSLKWRSRPIITLEILNNAMAGQDWRLCFAKVPMNTQLTMKGNFPDATIESIERMVPDVFFW